Protein AF-A0A3C1UKD3-F1 (afdb_monomer)

pLDDT: mean 88.11, std 16.59, range [38.81, 98.75]

Mean predicted aligned error: 9.16 Å

Solvent-accessible surface area (backbone atoms only — not comparable to full-atom values): 10890 Å² total; per-residue (Å²): 135,83,90,86,88,81,89,78,87,77,81,86,77,84,77,79,76,76,77,75,74,74,70,77,75,76,70,79,57,63,58,40,77,51,78,55,92,50,35,40,34,37,24,44,66,90,45,74,37,34,26,36,33,48,43,66,46,75,46,65,90,96,53,66,72,66,50,38,43,25,52,30,33,55,53,34,39,47,85,88,64,48,70,79,49,63,61,51,43,93,93,45,55,61,43,53,41,52,65,86,63,59,64,84,38,75,58,96,94,40,77,32,27,29,52,52,28,92,72,44,22,16,34,48,34,42,76,47,80,76,50,71,52,76,51,98,60,40,31,36,39,32,31,36,32,32,42,30,32,33,38,83,91,51,75,41,81,42,82,74,43,44,32,39,41,36,41,36,42,29,73,55,88,88,42,74,46,74,50,81,45,78,43,81,108

Structure (mmCIF, N/CA/C/O backbone):
data_AF-A0A3C1UKD3-F1
#
_entry.id   AF-A0A3C1UKD3-F1
#
loop_
_atom_site.group_PDB
_atom_site.id
_atom_site.type_symbol
_atom_site.label_atom_id
_atom_site.label_alt_id
_atom_site.label_comp_id
_atom_site.label_asym_id
_atom_site.label_entity_id
_atom_site.label_seq_id
_atom_site.pdbx_PDB_ins_code
_atom_site.Cartn_x
_atom_site.Cartn_y
_atom_site.Cartn_z
_atom_site.occupancy
_atom_site.B_iso_or_equiv
_atom_site.auth_seq_id
_atom_site.auth_comp_id
_atom_site.auth_asym_id
_atom_site.auth_atom_id
_atom_site.pdbx_PDB_model_num
ATOM 1 N N . MET A 1 1 ? 16.188 -32.799 -90.676 1.00 38.81 1 MET A N 1
ATOM 2 C CA . MET A 1 1 ? 17.636 -32.866 -90.976 1.00 38.81 1 MET A CA 1
ATOM 3 C C . MET A 1 1 ? 18.390 -32.079 -89.912 1.00 38.81 1 MET A C 1
ATOM 5 O O . MET A 1 1 ? 18.078 -30.911 -89.767 1.00 38.81 1 MET A O 1
ATOM 9 N N . LYS A 1 2 ? 19.353 -32.735 -89.236 1.00 38.84 2 LYS A N 1
ATOM 10 C CA . LYS A 1 2 ? 20.478 -32.187 -88.435 1.00 38.84 2 LYS A CA 1
ATOM 11 C C . LYS A 1 2 ? 20.086 -31.374 -87.178 1.00 38.84 2 LYS A C 1
ATOM 13 O O . LYS A 1 2 ? 19.589 -30.269 -87.292 1.00 38.84 2 LYS A O 1
ATOM 18 N N . THR A 1 3 ? 20.088 -31.967 -85.979 1.00 47.34 3 THR A N 1
ATOM 19 C CA . THR A 1 3 ? 21.236 -32.159 -85.052 1.00 47.34 3 THR A CA 1
ATOM 20 C C . THR A 1 3 ? 21.838 -30.836 -84.567 1.00 47.34 3 THR A C 1
ATOM 22 O O . THR A 1 3 ? 22.430 -30.133 -85.372 1.00 47.34 3 THR A O 1
ATOM 25 N N . ILE A 1 4 ? 21.759 -30.555 -83.259 1.00 50.50 4 ILE A N 1
ATOM 26 C CA . ILE A 1 4 ? 22.918 -30.325 -82.371 1.00 50.50 4 ILE A CA 1
ATOM 27 C C . ILE A 1 4 ? 22.439 -30.293 -80.912 1.00 50.50 4 ILE A C 1
ATOM 29 O O . ILE A 1 4 ? 21.497 -29.602 -80.539 1.00 50.50 4 ILE A O 1
ATOM 33 N N . LEU A 1 5 ? 23.111 -31.132 -80.133 1.00 47.00 5 LEU A N 1
ATOM 34 C CA . LEU A 1 5 ? 23.005 -31.358 -78.704 1.00 47.00 5 LEU A CA 1
ATOM 35 C C . LEU A 1 5 ? 23.983 -30.388 -78.023 1.00 47.00 5 LEU A C 1
ATOM 37 O O . LEU A 1 5 ? 25.168 -30.425 -78.351 1.00 47.00 5 LEU A O 1
ATOM 41 N N . THR A 1 6 ? 23.535 -29.577 -77.065 1.00 52.81 6 THR A N 1
ATOM 42 C CA . THR A 1 6 ? 24.450 -28.825 -76.191 1.00 52.81 6 THR A CA 1
ATOM 43 C C . THR A 1 6 ? 24.108 -29.133 -74.743 1.00 52.81 6 THR A C 1
ATOM 45 O O . THR A 1 6 ? 23.099 -28.688 -74.206 1.00 52.81 6 THR A O 1
ATOM 48 N N . VAL A 1 7 ? 24.966 -29.943 -74.129 1.00 53.25 7 VAL A N 1
ATOM 49 C CA . VAL A 1 7 ? 24.959 -30.268 -72.704 1.00 53.25 7 VAL A CA 1
ATOM 50 C C . VAL A 1 7 ? 25.692 -29.145 -71.975 1.00 53.25 7 VAL A C 1
ATOM 52 O O . VAL A 1 7 ? 26.901 -29.004 -72.138 1.00 53.25 7 VAL A O 1
ATOM 55 N N . PHE A 1 8 ? 24.989 -28.362 -71.157 1.00 46.94 8 PHE A N 1
ATOM 56 C CA . PHE A 1 8 ? 25.625 -27.494 -70.164 1.00 46.94 8 PHE A CA 1
ATOM 57 C C . PHE A 1 8 ? 25.522 -28.149 -68.786 1.00 46.94 8 PHE A C 1
ATOM 59 O O . PHE A 1 8 ? 24.438 -28.313 -68.229 1.00 46.94 8 PHE A O 1
ATOM 66 N N . ARG A 1 9 ? 26.680 -28.540 -68.245 1.00 56.59 9 ARG A N 1
ATOM 67 C CA . ARG A 1 9 ? 26.859 -28.877 -66.831 1.00 56.59 9 ARG A CA 1
ATOM 68 C C . ARG A 1 9 ? 26.675 -27.598 -66.012 1.00 56.59 9 ARG A C 1
ATOM 70 O O . ARG A 1 9 ? 27.511 -26.706 -66.102 1.00 56.59 9 ARG A O 1
ATOM 77 N N . LEU A 1 10 ? 25.628 -27.523 -65.197 1.00 51.19 10 LEU A N 1
ATOM 78 C CA . LEU A 1 10 ? 25.544 -26.543 -64.116 1.00 51.19 10 LEU A CA 1
ATOM 79 C C . LEU A 1 10 ? 26.081 -27.196 -62.841 1.00 51.19 10 LEU A C 1
ATOM 81 O O . LEU A 1 10 ? 25.481 -28.119 -62.293 1.00 51.19 10 LEU A O 1
ATOM 85 N N . LEU A 1 11 ? 27.269 -26.743 -62.433 1.00 53.69 11 LEU A N 1
ATOM 86 C CA . LEU A 1 11 ? 27.847 -27.015 -61.123 1.00 53.69 11 LEU A CA 1
ATOM 87 C C . LEU A 1 11 ? 26.887 -26.510 -60.042 1.00 53.69 11 LEU A C 1
ATOM 89 O O . LEU A 1 11 ? 26.420 -25.374 -60.093 1.00 53.69 11 LEU A O 1
ATOM 93 N N . GLY A 1 12 ? 26.627 -27.366 -59.058 1.00 53.78 12 GLY A N 1
ATOM 94 C CA . GLY A 1 12 ? 25.883 -27.009 -57.864 1.00 53.78 12 GLY A CA 1
ATOM 95 C C . GLY A 1 12 ? 26.600 -25.933 -57.055 1.00 53.78 12 GLY A C 1
ATOM 96 O O . GLY A 1 12 ? 27.803 -26.008 -56.817 1.00 53.78 12 GLY A O 1
ATOM 97 N N . CYS A 1 13 ? 25.822 -24.966 -56.587 1.00 50.69 13 CYS A N 1
ATOM 98 C CA . CYS A 1 13 ? 26.176 -24.113 -55.467 1.00 50.69 13 CYS A CA 1
ATOM 99 C C . CYS A 1 13 ? 24.921 -24.019 -54.596 1.00 50.69 13 CYS A C 1
ATOM 101 O O . CYS A 1 13 ? 24.041 -23.193 -54.828 1.00 50.69 13 CYS A O 1
ATOM 103 N N . TRP A 1 14 ? 24.781 -24.953 -53.655 1.00 50.38 14 TRP A N 1
ATOM 104 C CA . TRP A 1 14 ? 23.772 -24.848 -52.610 1.00 50.38 14 TRP A CA 1
ATOM 105 C C . TRP A 1 14 ? 24.283 -23.805 -51.616 1.00 50.38 14 TRP A C 1
ATOM 107 O O . TRP A 1 14 ? 25.074 -24.123 -50.730 1.00 50.38 14 TRP A O 1
ATOM 117 N N . LEU A 1 15 ? 23.879 -22.545 -51.793 1.00 49.25 15 LEU A N 1
ATOM 118 C CA . LEU A 1 15 ? 23.999 -21.553 -50.731 1.00 49.25 15 LEU A CA 1
ATOM 119 C C . LEU A 1 15 ? 23.058 -21.988 -49.603 1.00 49.25 15 LEU A C 1
ATOM 121 O O . LEU A 1 15 ? 21.843 -21.813 -49.687 1.00 49.25 15 LEU A O 1
ATOM 125 N N . LEU A 1 16 ? 23.622 -22.563 -48.543 1.00 54.78 16 LEU A N 1
ATOM 126 C CA . LEU A 1 16 ? 22.965 -22.615 -47.245 1.00 54.78 16 LEU A CA 1
ATOM 127 C C . LEU A 1 16 ? 22.846 -21.171 -46.752 1.00 54.78 16 LEU A C 1
ATOM 129 O O . LEU A 1 16 ? 23.778 -20.619 -46.170 1.00 54.78 16 LEU A O 1
ATOM 133 N N . ILE A 1 17 ? 21.704 -20.541 -47.026 1.00 57.97 17 ILE A N 1
ATOM 134 C CA . ILE A 1 17 ? 21.311 -19.311 -46.345 1.00 57.97 17 ILE A CA 1
ATOM 135 C C . ILE A 1 17 ? 21.020 -19.726 -44.906 1.00 57.97 17 ILE A C 1
ATOM 137 O O . ILE A 1 17 ? 19.937 -20.210 -44.582 1.00 57.97 17 ILE A O 1
ATOM 141 N N . ALA A 1 18 ? 22.022 -19.586 -44.043 1.00 56.88 18 ALA A N 1
ATOM 142 C CA . ALA A 1 18 ? 21.796 -19.560 -42.614 1.00 56.88 18 ALA A CA 1
ATOM 143 C C . ALA A 1 18 ? 20.955 -18.310 -42.328 1.00 56.88 18 ALA A C 1
ATOM 145 O O . ALA A 1 18 ? 21.481 -17.205 -42.203 1.00 56.88 18 ALA A O 1
ATOM 146 N N . CYS A 1 19 ? 19.632 -18.476 -42.264 1.00 50.34 19 CYS A N 1
ATOM 147 C CA . CYS A 1 19 ? 18.772 -17.537 -41.561 1.00 50.34 19 CYS A CA 1
ATOM 148 C C . CYS A 1 19 ? 19.200 -17.583 -40.095 1.00 50.34 19 CYS A C 1
ATOM 150 O O . CYS A 1 19 ? 18.680 -18.368 -39.306 1.00 50.34 19 CYS A O 1
ATOM 152 N N . ALA A 1 20 ? 20.186 -16.762 -39.740 1.00 55.56 20 ALA A N 1
ATOM 153 C CA . ALA A 1 20 ? 20.378 -16.342 -38.371 1.00 55.56 20 ALA A CA 1
ATOM 154 C C . ALA A 1 20 ? 19.109 -15.575 -37.996 1.00 55.56 20 ALA A C 1
ATOM 156 O O . ALA A 1 20 ? 18.980 -14.380 -38.255 1.00 55.56 20 ALA A O 1
ATOM 157 N N . SER A 1 21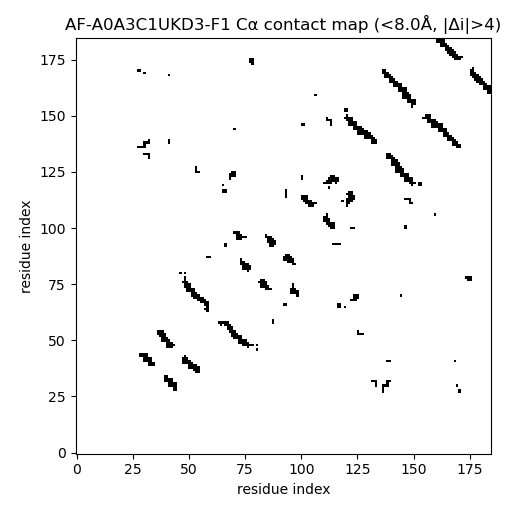 ? 18.121 -16.291 -37.464 1.00 53.19 21 SER A N 1
ATOM 158 C CA . SER A 1 21 ? 17.056 -15.686 -36.686 1.00 53.19 21 SER A CA 1
ATOM 159 C C . SER A 1 21 ? 17.754 -14.984 -35.533 1.00 53.19 21 SER A C 1
ATOM 161 O O . SER A 1 21 ? 18.170 -15.634 -34.573 1.00 53.19 21 SER A O 1
ATOM 163 N N . ALA A 1 22 ? 17.968 -13.677 -35.682 1.00 51.44 22 ALA A N 1
ATOM 164 C CA . ALA A 1 22 ? 18.333 -12.821 -34.576 1.00 51.44 22 ALA A CA 1
ATOM 165 C C . ALA A 1 22 ? 17.250 -13.049 -33.526 1.00 51.44 22 ALA A C 1
ATOM 167 O O . ALA A 1 22 ? 16.095 -12.666 -33.720 1.00 51.44 22 ALA A O 1
ATOM 168 N N . MET A 1 23 ? 17.598 -13.771 -32.461 1.00 52.28 23 MET A N 1
ATOM 169 C CA . MET A 1 23 ? 16.762 -13.751 -31.278 1.00 52.28 23 MET A CA 1
ATOM 170 C C . MET A 1 23 ? 16.657 -12.280 -30.895 1.00 52.28 23 MET A C 1
ATOM 172 O O . MET A 1 23 ? 17.700 -11.614 -30.877 1.00 52.28 23 MET A O 1
ATOM 176 N N . PRO A 1 24 ? 15.447 -11.739 -30.680 1.00 49.84 24 PRO A N 1
ATOM 177 C CA . PRO A 1 24 ? 15.347 -10.393 -30.164 1.00 49.84 24 PRO A CA 1
ATOM 178 C C . PRO A 1 24 ? 16.180 -10.388 -28.887 1.00 49.84 24 PRO A C 1
ATOM 180 O O . PRO A 1 24 ? 15.928 -11.167 -27.967 1.00 49.84 24 PRO A O 1
ATOM 183 N N . VAL A 1 25 ? 17.235 -9.575 -28.877 1.00 47.62 25 VAL A N 1
ATOM 184 C CA . VAL A 1 25 ? 17.835 -9.156 -27.621 1.00 47.62 25 VAL A CA 1
ATOM 185 C C . VAL A 1 25 ? 16.666 -8.502 -26.906 1.00 47.62 25 VAL A C 1
ATOM 187 O O . VAL A 1 25 ? 16.158 -7.490 -27.385 1.00 47.62 25 VAL A O 1
ATOM 190 N N . LEU A 1 26 ? 16.143 -9.168 -25.873 1.00 45.75 26 LEU A N 1
ATOM 191 C CA . LEU A 1 26 ? 15.216 -8.543 -24.946 1.00 45.75 26 LEU A CA 1
ATOM 192 C C . LEU A 1 26 ? 15.952 -7.300 -24.473 1.00 45.75 26 LEU A C 1
ATOM 194 O O . LEU A 1 26 ? 16.974 -7.414 -23.793 1.00 45.75 26 LEU A O 1
ATOM 198 N N . ASP A 1 27 ? 15.505 -6.145 -24.959 1.00 46.03 27 ASP A N 1
ATOM 199 C CA . ASP A 1 27 ? 15.985 -4.866 -24.478 1.00 46.03 27 ASP A CA 1
ATOM 200 C C . ASP A 1 27 ? 15.875 -4.935 -22.957 1.00 46.03 27 ASP A C 1
ATOM 202 O O . ASP A 1 27 ? 14.841 -5.361 -22.431 1.00 46.03 27 ASP A O 1
ATOM 206 N N . ALA A 1 28 ? 16.979 -4.671 -22.259 1.00 53.38 28 ALA A N 1
ATOM 207 C CA . ALA A 1 28 ? 16.936 -4.613 -20.810 1.00 53.38 28 ALA A CA 1
ATOM 208 C C . ALA A 1 28 ? 15.931 -3.511 -20.490 1.00 53.38 28 ALA A C 1
ATOM 210 O O . ALA A 1 28 ? 16.149 -2.349 -20.836 1.00 53.38 28 ALA A O 1
ATOM 211 N N . GLY A 1 29 ? 14.792 -3.914 -19.941 1.00 58.69 29 GLY A N 1
ATOM 212 C CA . GLY A 1 29 ? 13.636 -3.072 -19.768 1.00 58.69 29 GLY A CA 1
ATOM 213 C C . GLY A 1 29 ? 14.036 -1.766 -19.112 1.00 58.69 29 GLY A C 1
ATOM 214 O O . GLY A 1 29 ? 14.681 -1.769 -18.059 1.00 58.69 29 GLY A O 1
ATOM 215 N N . THR A 1 30 ? 13.693 -0.635 -19.731 1.00 82.75 30 THR A N 1
ATOM 216 C CA . THR A 1 30 ? 13.896 0.671 -19.097 1.00 82.75 30 THR A CA 1
ATOM 217 C C . THR A 1 30 ? 12.846 0.797 -18.002 1.00 82.75 30 THR A C 1
ATOM 219 O O . THR A 1 30 ? 11.770 1.365 -18.206 1.00 82.75 30 THR A O 1
ATOM 222 N N . LEU A 1 31 ? 13.127 0.176 -16.853 1.00 92.06 31 LEU A N 1
ATOM 223 C CA . LEU A 1 31 ? 12.264 0.260 -15.690 1.00 92.06 31 LEU A CA 1
ATOM 224 C C . LEU A 1 31 ? 12.057 1.734 -15.349 1.00 92.06 31 LEU A C 1
ATOM 226 O O . LEU A 1 31 ? 13.006 2.517 -15.298 1.00 92.06 31 LEU A O 1
ATOM 230 N N . SER A 1 32 ? 10.808 2.109 -15.112 1.00 93.50 32 SER A N 1
ATOM 231 C CA . SER A 1 32 ? 10.430 3.475 -14.762 1.00 93.50 32 SER A CA 1
ATOM 232 C C . SER A 1 32 ? 9.354 3.489 -13.686 1.00 93.50 32 SER A C 1
ATOM 234 O O . SER A 1 32 ? 8.655 2.496 -13.465 1.00 93.50 32 SER A O 1
ATOM 236 N N . LEU A 1 33 ? 9.236 4.626 -13.000 1.00 96.56 33 LEU A N 1
ATOM 237 C CA . LEU A 1 33 ? 8.217 4.878 -11.990 1.00 96.56 33 LEU A CA 1
ATOM 238 C C . LEU A 1 33 ? 7.354 6.059 -12.411 1.00 96.56 33 LEU A C 1
ATOM 240 O O . LEU A 1 33 ? 7.871 7.120 -12.762 1.00 96.56 33 LEU A O 1
ATOM 244 N N . LEU A 1 34 ? 6.040 5.884 -12.319 1.00 97.00 34 LEU A N 1
ATOM 245 C CA . LEU A 1 34 ? 5.065 6.949 -12.498 1.00 97.00 34 LEU A CA 1
ATOM 246 C C . LEU A 1 34 ? 4.217 7.072 -11.235 1.00 97.00 34 LEU A C 1
ATOM 248 O O . LEU A 1 34 ? 3.482 6.156 -10.876 1.00 97.00 34 LEU A O 1
ATOM 252 N N . GLU A 1 35 ? 4.291 8.220 -10.572 1.00 98.25 35 GLU A N 1
ATOM 253 C CA . GLU A 1 35 ? 3.442 8.527 -9.427 1.00 98.25 35 GLU A CA 1
ATOM 254 C C . GLU A 1 35 ? 2.316 9.489 -9.822 1.00 98.25 35 GLU A C 1
ATOM 256 O O . GLU A 1 35 ? 2.534 10.532 -10.437 1.00 98.25 35 GLU A O 1
ATOM 261 N N . SER A 1 36 ? 1.097 9.148 -9.412 1.00 98.31 36 SER A N 1
ATOM 262 C CA . SER A 1 36 ? -0.087 9.998 -9.491 1.00 98.31 36 SER A CA 1
ATOM 263 C C . SER A 1 36 ? -0.64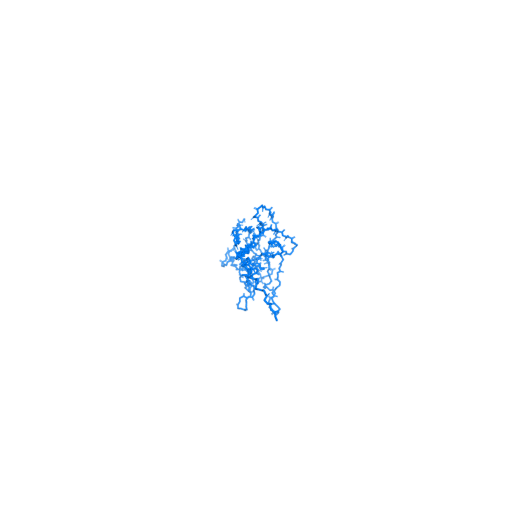7 10.259 -8.084 1.00 98.31 36 SER A C 1
ATOM 265 O O . SER A 1 36 ? -0.209 9.649 -7.101 1.00 98.31 36 SER A O 1
ATOM 267 N N . PRO A 1 37 ? -1.667 11.121 -7.924 1.00 98.38 37 PRO A N 1
ATOM 268 C CA . PRO A 1 37 ? -2.372 11.239 -6.648 1.00 98.38 37 PRO A CA 1
ATOM 269 C C . PRO A 1 37 ? -2.991 9.916 -6.161 1.00 98.38 37 PRO A C 1
ATOM 271 O O . PRO A 1 37 ? -3.116 9.717 -4.954 1.00 98.38 37 PRO A O 1
ATOM 274 N N . LYS A 1 38 ? -3.358 9.006 -7.076 1.00 98.50 38 LYS A N 1
ATOM 275 C CA . LYS A 1 38 ? -4.069 7.756 -6.760 1.00 98.50 38 LYS A CA 1
ATOM 276 C C . LYS A 1 38 ? -3.165 6.532 -6.659 1.00 98.50 38 LYS A C 1
ATOM 278 O O . LYS A 1 38 ? -3.488 5.612 -5.912 1.00 98.50 38 LYS A O 1
ATOM 283 N N . THR A 1 39 ? -2.062 6.504 -7.398 1.00 98.75 39 THR A N 1
ATOM 284 C CA . THR A 1 39 ? -1.249 5.297 -7.590 1.00 98.75 39 THR A CA 1
ATOM 285 C C . THR A 1 39 ? 0.240 5.603 -7.686 1.00 98.75 39 THR A C 1
ATOM 287 O O . THR A 1 39 ? 0.630 6.719 -8.027 1.00 98.75 39 THR A O 1
ATOM 290 N N . ILE A 1 40 ? 1.062 4.591 -7.414 1.00 98.75 40 ILE A N 1
ATOM 291 C CA . ILE A 1 40 ? 2.458 4.518 -7.858 1.00 98.75 40 ILE A CA 1
ATOM 292 C C . ILE A 1 40 ? 2.563 3.306 -8.780 1.00 98.75 40 ILE A C 1
ATOM 294 O O . ILE A 1 40 ? 2.215 2.196 -8.380 1.00 98.75 40 ILE A O 1
ATOM 298 N N . GLU A 1 41 ? 3.006 3.516 -10.012 1.00 98.44 41 GLU A N 1
ATOM 299 C CA . GLU A 1 41 ? 3.188 2.469 -11.013 1.00 98.44 41 GLU A CA 1
ATOM 300 C C . GLU A 1 41 ? 4.676 2.247 -11.263 1.00 98.44 41 GLU A C 1
ATOM 302 O O . GLU A 1 41 ? 5.406 3.206 -11.504 1.00 98.44 41 GLU A O 1
ATOM 307 N N . ILE A 1 42 ? 5.110 0.988 -11.261 1.00 97.62 42 ILE A N 1
ATOM 308 C CA . ILE A 1 42 ? 6.403 0.590 -11.825 1.00 97.62 42 ILE A CA 1
ATOM 309 C C . ILE A 1 42 ? 6.132 -0.062 -13.178 1.00 97.62 42 ILE A C 1
ATOM 311 O O . ILE A 1 42 ? 5.259 -0.930 -13.295 1.00 97.62 42 ILE A O 1
ATOM 315 N N . ARG A 1 43 ? 6.858 0.379 -14.204 1.00 95.06 43 ARG A N 1
ATOM 316 C CA . ARG A 1 43 ? 6.650 -0.010 -15.602 1.00 95.06 43 ARG A CA 1
ATOM 317 C C . ARG A 1 43 ? 7.939 -0.522 -16.219 1.00 95.06 43 ARG A C 1
ATOM 319 O O . ARG A 1 43 ? 9.011 -0.040 -15.872 1.00 95.06 43 ARG A O 1
ATOM 326 N N . ASP A 1 44 ? 7.801 -1.447 -17.156 1.00 92.25 44 ASP A N 1
ATOM 327 C CA . ASP A 1 44 ? 8.847 -1.863 -18.084 1.00 92.25 44 ASP A CA 1
ATOM 328 C C . ASP A 1 44 ? 8.414 -1.462 -19.502 1.00 92.25 44 ASP A C 1
ATOM 330 O O . ASP A 1 44 ? 7.477 -2.040 -20.063 1.00 92.25 44 ASP A O 1
ATOM 334 N N . GLY A 1 45 ? 9.007 -0.383 -20.024 1.00 90.62 45 GLY A N 1
ATOM 335 C CA . GLY A 1 45 ? 8.495 0.296 -21.214 1.00 90.62 45 GLY A CA 1
ATOM 336 C C . GLY A 1 45 ? 7.016 0.665 -21.043 1.00 90.62 45 GLY A C 1
ATOM 337 O O . GLY A 1 45 ? 6.619 1.321 -20.074 1.00 90.62 45 GLY A O 1
ATOM 338 N N . ASP A 1 46 ? 6.172 0.197 -21.960 1.00 91.19 46 ASP A N 1
ATOM 339 C CA . ASP A 1 46 ? 4.728 0.437 -21.900 1.00 91.19 46 ASP A CA 1
ATOM 340 C C . ASP A 1 46 ? 3.990 -0.487 -20.917 1.00 91.19 46 ASP A C 1
ATOM 342 O O . ASP A 1 46 ? 2.862 -0.177 -20.509 1.00 91.19 46 ASP A O 1
ATOM 346 N N . GLN A 1 47 ? 4.608 -1.593 -20.492 1.00 92.38 47 GLN A N 1
ATOM 347 C CA . GLN A 1 47 ? 3.980 -2.578 -19.618 1.00 92.38 47 GLN A CA 1
ATOM 348 C C . GLN A 1 47 ? 3.979 -2.108 -18.161 1.00 92.38 47 GLN A C 1
ATOM 350 O O . GLN A 1 47 ? 5.013 -2.024 -17.506 1.00 92.38 47 GLN A O 1
ATOM 355 N N . VAL A 1 48 ? 2.788 -1.874 -17.605 1.00 96.12 48 VAL A N 1
ATOM 356 C CA . VAL A 1 48 ? 2.619 -1.674 -16.157 1.00 96.12 48 VAL A CA 1
ATOM 357 C C . VAL A 1 48 ? 2.847 -3.000 -15.438 1.00 96.12 48 VAL A C 1
ATOM 359 O O . VAL A 1 48 ? 2.024 -3.911 -15.567 1.00 96.12 48 VAL A O 1
ATOM 362 N N . MET A 1 49 ? 3.943 -3.086 -14.685 1.00 95.88 49 MET A N 1
ATOM 363 C CA . MET A 1 49 ? 4.379 -4.281 -13.964 1.00 95.88 49 MET A CA 1
ATOM 364 C C . MET A 1 49 ? 3.719 -4.413 -12.597 1.00 95.88 49 MET A C 1
ATOM 366 O O . MET A 1 49 ? 3.306 -5.503 -12.202 1.00 95.88 49 MET A O 1
ATOM 370 N N . LEU A 1 50 ? 3.626 -3.302 -11.872 1.00 97.75 50 LEU A N 1
ATOM 371 C CA . LEU A 1 50 ? 3.137 -3.255 -10.501 1.00 97.75 50 LEU A CA 1
ATOM 372 C C . LEU A 1 50 ? 2.416 -1.930 -10.270 1.00 97.75 50 LEU A C 1
ATOM 374 O O . LEU A 1 50 ? 2.935 -0.881 -10.648 1.00 97.75 50 LEU A O 1
ATOM 378 N N . VAL A 1 51 ? 1.256 -1.975 -9.610 1.00 98.69 51 VAL A N 1
ATOM 379 C CA . VAL A 1 51 ? 0.525 -0.777 -9.167 1.00 98.69 51 VAL A CA 1
ATOM 380 C C . VAL A 1 51 ? 0.309 -0.815 -7.660 1.00 98.69 51 VAL A C 1
ATOM 382 O O . VAL A 1 51 ? -0.326 -1.736 -7.153 1.00 98.69 51 VAL A O 1
ATOM 385 N N . TYR A 1 52 ? 0.802 0.199 -6.954 1.00 98.75 52 TYR A N 1
ATOM 386 C CA . TYR A 1 52 ? 0.485 0.463 -5.553 1.00 98.75 52 TYR A CA 1
ATOM 387 C C . TYR A 1 52 ? -0.645 1.492 -5.454 1.00 98.75 52 TYR A C 1
ATOM 389 O O . TYR A 1 52 ? -0.552 2.578 -6.032 1.00 98.75 52 TYR A O 1
ATOM 397 N N . HIS A 1 53 ? -1.707 1.177 -4.711 1.00 98.75 53 HIS A N 1
ATOM 398 C CA . HIS A 1 53 ? -2.882 2.044 -4.551 1.00 98.75 53 HIS A CA 1
ATOM 399 C C . HIS A 1 53 ? -2.756 2.952 -3.328 1.00 98.75 53 HIS A C 1
ATOM 401 O O . HIS A 1 53 ? -2.751 2.488 -2.186 1.00 98.75 53 HIS A O 1
ATOM 407 N N . LYS A 1 54 ? -2.711 4.266 -3.562 1.00 98.69 54 LYS A N 1
ATOM 408 C CA . LYS A 1 54 ? -2.614 5.309 -2.526 1.00 98.69 54 LYS A CA 1
ATOM 409 C C . LYS A 1 54 ? -3.984 5.696 -1.972 1.00 98.69 54 LYS A C 1
ATOM 411 O O . LYS A 1 54 ? -4.129 5.972 -0.785 1.00 98.69 54 LYS A O 1
ATOM 416 N N . THR A 1 55 ? -5.007 5.705 -2.821 1.00 98.00 55 THR A N 1
ATOM 417 C CA . THR A 1 55 ? -6.386 6.031 -2.429 1.00 98.00 55 THR A CA 1
ATOM 418 C C . THR A 1 55 ? -7.224 4.774 -2.229 1.00 98.00 55 THR A C 1
ATOM 420 O O . THR A 1 55 ? -6.916 3.760 -2.856 1.00 98.00 55 THR A O 1
ATOM 423 N N . PRO A 1 56 ? -8.288 4.817 -1.403 1.00 96.81 56 PRO A N 1
ATOM 424 C CA . PRO A 1 56 ? -9.176 3.676 -1.252 1.00 96.81 56 PRO A CA 1
ATOM 425 C C . PRO A 1 56 ? -9.760 3.224 -2.593 1.00 96.81 56 PRO A C 1
ATOM 427 O O . PRO A 1 56 ? -10.366 4.023 -3.309 1.00 96.81 56 PRO A O 1
ATOM 430 N N . VAL A 1 57 ? -9.577 1.948 -2.920 1.00 96.81 57 VAL A N 1
ATOM 431 C CA . VAL A 1 57 ? -10.316 1.273 -3.989 1.00 96.81 57 VAL A CA 1
ATOM 432 C C . VAL A 1 57 ? -11.639 0.799 -3.388 1.00 96.81 57 VAL A C 1
ATOM 434 O O . VAL A 1 57 ? -11.609 0.190 -2.314 1.00 96.81 57 VAL A O 1
ATOM 437 N N . PRO A 1 58 ? -12.791 1.122 -4.006 1.00 95.75 58 PRO A N 1
ATOM 438 C CA . PRO A 1 58 ? -14.086 0.698 -3.497 1.00 95.75 58 PRO A CA 1
ATOM 439 C C . PRO A 1 58 ? -14.245 -0.817 -3.617 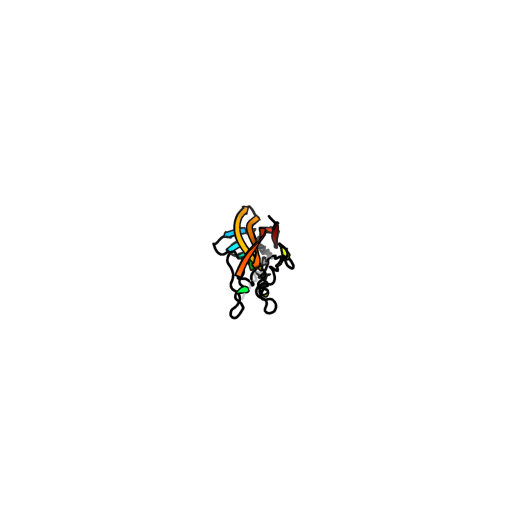1.00 95.75 58 PRO A C 1
ATOM 441 O O . PRO A 1 58 ? -13.692 -1.449 -4.515 1.00 95.75 58 PRO A O 1
ATOM 444 N N . GLN A 1 59 ? -15.048 -1.379 -2.725 1.00 94.75 59 GLN A N 1
ATOM 445 C CA . GLN A 1 59 ? -15.495 -2.760 -2.803 1.00 94.75 59 GLN A CA 1
ATOM 446 C C . GLN A 1 59 ? -16.373 -3.009 -4.049 1.00 94.75 59 GLN A C 1
ATOM 448 O O . GLN A 1 59 ? -16.948 -2.059 -4.592 1.00 94.75 59 GLN A O 1
ATOM 453 N N . PRO A 1 60 ? -16.539 -4.275 -4.477 1.00 94.75 60 PRO A N 1
ATOM 454 C CA . PRO A 1 60 ? -17.490 -4.645 -5.521 1.00 94.75 60 PRO A CA 1
ATOM 455 C C . PRO A 1 60 ? -18.924 -4.185 -5.221 1.00 94.75 60 PRO A C 1
ATOM 457 O O . PRO A 1 60 ? -19.328 -4.049 -4.065 1.00 94.75 60 PRO A O 1
ATOM 460 N N . GLU A 1 61 ? -19.716 -3.973 -6.270 1.00 94.94 61 GLU A N 1
ATOM 461 C CA . GLU A 1 61 ? -21.112 -3.553 -6.138 1.00 94.94 61 GLU A CA 1
ATOM 462 C C . GLU A 1 61 ? -21.922 -4.516 -5.251 1.00 94.94 61 GLU A C 1
ATOM 464 O O . GLU A 1 61 ? -21.756 -5.733 -5.305 1.00 94.94 61 GLU A O 1
ATOM 469 N N . GLY A 1 62 ? -22.790 -3.959 -4.403 1.00 94.94 62 GLY A N 1
ATOM 470 C CA . GLY A 1 62 ? -23.627 -4.727 -3.476 1.00 94.94 62 GLY A CA 1
ATOM 471 C C . GLY A 1 62 ? -22.933 -5.173 -2.185 1.00 94.94 62 GLY A C 1
ATOM 472 O O . GLY A 1 62 ? -23.606 -5.696 -1.300 1.00 94.94 62 GLY A O 1
ATOM 473 N N . GLN A 1 63 ? -21.626 -4.936 -2.042 1.00 95.31 63 GLN A N 1
ATOM 474 C CA . GLN A 1 63 ? -20.861 -5.331 -0.858 1.00 95.31 63 GLN A CA 1
ATOM 475 C C . GLN A 1 63 ? -20.720 -4.189 0.162 1.00 95.31 63 GLN A C 1
ATOM 477 O O . GLN A 1 63 ? -20.812 -3.009 -0.191 1.00 95.31 63 GLN A O 1
ATOM 482 N N . ASP A 1 64 ? -20.489 -4.538 1.437 1.00 94.31 64 ASP A N 1
ATOM 483 C CA . ASP A 1 64 ? -20.362 -3.562 2.536 1.00 94.31 64 ASP A CA 1
ATOM 484 C C . ASP A 1 64 ? -19.204 -2.569 2.253 1.00 94.31 64 ASP A C 1
ATOM 486 O O . ASP A 1 64 ? -18.065 -3.006 2.052 1.00 94.31 64 ASP A O 1
ATOM 490 N N . PRO A 1 65 ? -19.453 -1.241 2.273 1.00 94.69 65 PRO A N 1
ATOM 491 C CA . PRO A 1 65 ? -18.436 -0.197 2.109 1.00 94.69 65 PRO A CA 1
ATOM 492 C C . PRO A 1 65 ? -17.202 -0.304 3.002 1.00 94.69 65 PRO A C 1
ATOM 494 O O . PRO A 1 65 ? -16.157 0.262 2.678 1.00 94.69 65 PRO A O 1
ATOM 497 N N . VAL A 1 66 ? -17.291 -1.045 4.109 1.00 93.38 66 VAL A N 1
ATOM 498 C CA . VAL A 1 66 ? -16.149 -1.333 4.983 1.00 93.38 66 VAL A CA 1
ATOM 499 C C . VAL A 1 66 ? -14.975 -1.990 4.248 1.00 93.38 66 VAL A C 1
ATOM 501 O O . VAL A 1 66 ? -13.835 -1.853 4.686 1.00 93.38 66 VAL A O 1
ATOM 504 N N . TYR A 1 67 ? -15.230 -2.685 3.134 1.00 95.69 67 TYR A N 1
ATOM 505 C CA . TYR A 1 67 ? -14.198 -3.385 2.366 1.00 95.69 67 TYR A CA 1
ATOM 506 C C . TYR A 1 67 ? -13.372 -2.477 1.442 1.00 95.69 67 TYR A C 1
ATOM 508 O O . TYR A 1 67 ? -12.417 -2.953 0.827 1.00 95.69 67 TYR A O 1
ATOM 516 N N . ALA A 1 68 ? -13.680 -1.178 1.366 1.00 95.12 68 ALA A N 1
ATOM 517 C CA . ALA A 1 68 ? -12.830 -0.224 0.666 1.00 95.12 68 ALA A CA 1
ATOM 518 C C . ALA A 1 68 ? -11.491 -0.024 1.401 1.00 95.12 68 ALA A C 1
ATOM 520 O O . ALA A 1 68 ? -11.450 0.192 2.616 1.00 95.12 68 ALA A O 1
ATOM 521 N N . ARG A 1 69 ? -10.372 -0.060 0.669 1.00 94.50 69 ARG A N 1
ATOM 522 C CA . ARG A 1 69 ? -9.024 -0.005 1.268 1.00 94.50 69 ARG A CA 1
ATOM 523 C C . ARG A 1 69 ? -7.995 0.624 0.334 1.00 94.50 69 ARG A C 1
ATOM 525 O O . ARG A 1 69 ? -8.151 0.564 -0.878 1.00 94.50 69 ARG A O 1
ATOM 532 N N . SER A 1 70 ? -6.944 1.221 0.900 1.00 97.62 70 SER A N 1
ATOM 533 C CA . SER A 1 70 ? -5.710 1.625 0.208 1.00 97.62 70 SER A CA 1
ATOM 534 C C . SER A 1 70 ? -4.496 0.893 0.790 1.00 97.62 70 SER A C 1
ATOM 536 O O . SER A 1 70 ? -4.628 0.121 1.737 1.00 97.62 70 SER A O 1
ATOM 538 N N . GLY A 1 71 ? -3.304 1.135 0.249 1.00 97.69 71 GLY A N 1
ATOM 539 C CA . GLY A 1 71 ? -2.069 0.606 0.822 1.00 97.69 71 GLY A CA 1
ATOM 540 C C . GLY A 1 71 ? -1.771 -0.842 0.443 1.00 97.69 71 GLY A C 1
ATOM 541 O O . GLY A 1 71 ? -1.287 -1.618 1.264 1.00 97.69 71 GLY A O 1
ATOM 542 N N . PHE A 1 72 ? -2.089 -1.213 -0.793 1.00 98.31 72 PHE A N 1
ATOM 543 C CA . PHE A 1 72 ? -1.871 -2.552 -1.331 1.00 98.31 72 PHE A CA 1
ATOM 544 C C . PHE A 1 72 ? -1.383 -2.483 -2.778 1.00 98.31 72 PHE A C 1
ATOM 546 O O . PHE A 1 72 ? -1.526 -1.461 -3.456 1.00 98.31 72 PHE A O 1
ATOM 553 N N . ILE A 1 73 ? -0.823 -3.594 -3.247 1.00 98.75 73 ILE A N 1
ATOM 554 C CA . ILE A 1 73 ? -0.313 -3.761 -4.602 1.00 98.75 73 ILE A CA 1
ATOM 555 C C . ILE A 1 73 ? -1.256 -4.658 -5.405 1.00 98.75 73 ILE A C 1
ATOM 557 O O . ILE A 1 73 ? -1.435 -5.833 -5.078 1.00 98.75 73 ILE A O 1
ATOM 561 N N . HIS A 1 74 ? -1.821 -4.121 -6.485 1.00 98.50 74 HIS A N 1
ATOM 562 C CA . HIS A 1 74 ? -2.553 -4.876 -7.502 1.00 98.50 74 HIS A CA 1
ATOM 563 C C . HIS A 1 74 ? -2.819 -4.002 -8.747 1.00 98.50 74 HIS A C 1
ATOM 565 O O . HIS A 1 74 ? -3.290 -2.879 -8.593 1.00 98.50 74 HIS A O 1
ATOM 571 N N . PRO A 1 75 ? -2.625 -4.498 -9.981 1.00 98.19 75 PRO A N 1
ATOM 572 C CA . PRO A 1 75 ? -2.038 -5.790 -10.314 1.00 98.19 75 PRO A CA 1
ATOM 573 C C . PRO A 1 75 ? -0.533 -5.831 -10.024 1.00 98.19 75 PRO A C 1
ATOM 575 O O . PRO A 1 75 ? 0.150 -4.809 -10.050 1.00 98.19 75 PRO A O 1
ATOM 578 N N . LEU A 1 76 ? -0.032 -7.040 -9.781 1.00 98.12 76 LEU A N 1
ATOM 579 C CA . LEU A 1 76 ? 1.367 -7.414 -9.985 1.00 98.12 76 LEU A CA 1
ATOM 580 C C . LEU A 1 76 ? 1.396 -8.347 -11.195 1.00 98.12 76 LEU A C 1
ATOM 582 O O . LEU A 1 76 ? 0.550 -9.242 -11.272 1.00 98.12 76 LEU A O 1
ATOM 586 N N . LYS A 1 77 ? 2.310 -8.137 -12.141 1.00 96.88 77 LYS A N 1
ATOM 587 C CA . LYS A 1 77 ? 2.378 -8.914 -13.385 1.00 96.88 77 LYS A CA 1
ATOM 588 C C . LYS A 1 77 ? 3.669 -9.716 -13.515 1.00 96.88 77 LYS A C 1
ATOM 590 O O . LYS A 1 77 ? 4.702 -9.342 -12.968 1.00 96.88 77 LYS A O 1
ATOM 595 N N . SER A 1 78 ? 3.601 -10.815 -14.260 1.00 94.12 78 SER A N 1
ATOM 596 C CA . SER A 1 78 ? 4.760 -11.548 -14.767 1.00 94.12 78 SER A CA 1
ATOM 597 C C . SER A 1 78 ? 5.437 -10.779 -15.917 1.00 94.12 78 SER A C 1
ATOM 599 O O . SER A 1 78 ? 4.812 -9.896 -16.509 1.00 94.12 78 SER A O 1
ATOM 601 N N . PRO A 1 79 ? 6.671 -11.148 -16.310 1.00 90.88 79 PRO A N 1
ATOM 602 C CA . PRO A 1 79 ? 7.322 -10.637 -17.526 1.00 90.88 79 PRO A CA 1
ATOM 603 C C . PRO A 1 79 ? 6.478 -10.773 -18.793 1.00 90.88 79 PRO A C 1
ATOM 605 O O . PRO A 1 79 ? 6.418 -9.854 -19.603 1.00 90.88 79 PRO A O 1
ATOM 608 N N . SER A 1 80 ? 5.731 -11.871 -18.922 1.00 92.56 80 SER A N 1
ATOM 609 C CA . SER A 1 80 ? 4.795 -12.096 -20.029 1.00 92.56 80 SER A CA 1
ATOM 610 C C . SER A 1 80 ? 3.491 -11.284 -19.944 1.00 92.56 80 SER A C 1
ATOM 612 O O . SER A 1 80 ? 2.611 -11.465 -20.784 1.00 92.56 80 SER A O 1
ATOM 614 N N . GLY A 1 81 ? 3.329 -10.427 -18.930 1.00 93.69 81 GLY A N 1
ATOM 615 C CA . GLY A 1 81 ? 2.169 -9.551 -18.754 1.00 93.69 81 GLY A CA 1
ATOM 616 C C . GLY A 1 81 ? 0.961 -10.196 -18.064 1.00 93.69 81 GLY A C 1
ATOM 617 O O . GLY A 1 81 ? -0.068 -9.539 -17.893 1.00 93.69 81 GLY A O 1
ATOM 618 N N . GLY A 1 82 ? 1.064 -11.455 -17.631 1.00 97.12 82 GLY A N 1
ATOM 619 C CA . GLY A 1 82 ? 0.013 -12.129 -16.868 1.00 97.12 82 GLY A CA 1
ATOM 620 C C . GLY A 1 82 ? -0.102 -11.558 -15.456 1.00 97.12 82 GLY A C 1
ATOM 621 O O . GLY A 1 82 ? 0.907 -11.357 -14.788 1.00 97.12 82 GLY A O 1
ATOM 622 N N . VAL A 1 83 ? -1.317 -11.292 -14.978 1.00 98.12 83 VAL A N 1
ATOM 623 C CA . VAL A 1 83 ? -1.535 -10.812 -13.605 1.00 98.12 83 VAL A CA 1
ATOM 624 C C . VAL A 1 83 ? -1.380 -11.981 -12.624 1.00 98.12 83 VAL A C 1
ATOM 626 O O . VAL A 1 83 ? -2.032 -13.007 -12.787 1.00 98.12 83 VAL A O 1
ATOM 629 N N . VAL A 1 84 ? -0.533 -11.820 -11.603 1.00 97.12 84 VAL A N 1
ATOM 630 C CA . VAL A 1 84 ? -0.226 -12.853 -10.591 1.00 97.12 84 VAL A CA 1
ATOM 631 C C . VAL A 1 84 ? -0.863 -12.583 -9.223 1.00 97.12 84 VAL A C 1
ATOM 633 O O . VAL A 1 84 ? -0.638 -13.330 -8.277 1.00 97.12 84 VAL A O 1
ATOM 636 N N . THR A 1 85 ? -1.662 -11.521 -9.100 1.00 97.75 85 THR A N 1
ATOM 637 C CA . THR A 1 85 ? -2.442 -11.208 -7.894 1.00 97.75 85 THR A CA 1
ATOM 638 C C . THR A 1 85 ? -3.929 -11.092 -8.205 1.00 97.75 85 THR A C 1
ATOM 640 O O . THR A 1 85 ? -4.320 -10.698 -9.300 1.00 97.75 85 THR A O 1
ATOM 643 N N . SER A 1 86 ? -4.774 -11.367 -7.217 1.00 96.69 86 SER A N 1
ATOM 644 C CA . SER A 1 86 ? -6.221 -11.145 -7.277 1.00 96.69 86 SER A CA 1
ATOM 645 C C . SER A 1 86 ? -6.679 -10.290 -6.097 1.00 96.69 86 SER A C 1
ATOM 647 O O . SER A 1 86 ? -5.998 -10.205 -5.073 1.00 96.69 86 SER A O 1
ATOM 649 N N . ILE A 1 87 ? -7.839 -9.656 -6.238 1.00 97.25 87 ILE A N 1
ATOM 650 C CA . ILE A 1 87 ? -8.513 -8.903 -5.175 1.00 97.25 87 ILE A CA 1
ATOM 651 C C . ILE A 1 87 ? -9.964 -9.367 -5.076 1.00 97.25 87 ILE A C 1
ATOM 653 O O . ILE A 1 87 ? -10.503 -9.865 -6.063 1.00 97.25 87 ILE A O 1
ATOM 657 N N . HIS A 1 88 ? -10.584 -9.179 -3.912 1.00 94.56 88 HIS A N 1
ATOM 658 C CA . HIS A 1 88 ? -12.015 -9.410 -3.697 1.00 94.56 88 HIS A CA 1
ATOM 659 C C . HIS A 1 88 ? -12.504 -10.809 -4.102 1.00 94.56 88 HIS A C 1
ATOM 661 O O . HIS A 1 88 ? -13.479 -10.939 -4.835 1.00 94.56 88 HIS A O 1
ATOM 667 N N . ALA A 1 89 ? -11.833 -11.860 -3.625 1.00 93.31 89 ALA A N 1
ATOM 668 C CA . ALA A 1 89 ? -12.328 -13.224 -3.809 1.00 93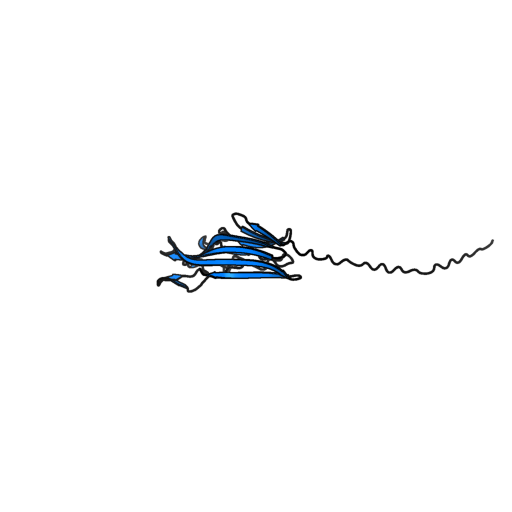.31 89 ALA A CA 1
ATOM 669 C C . ALA A 1 89 ? -13.734 -13.3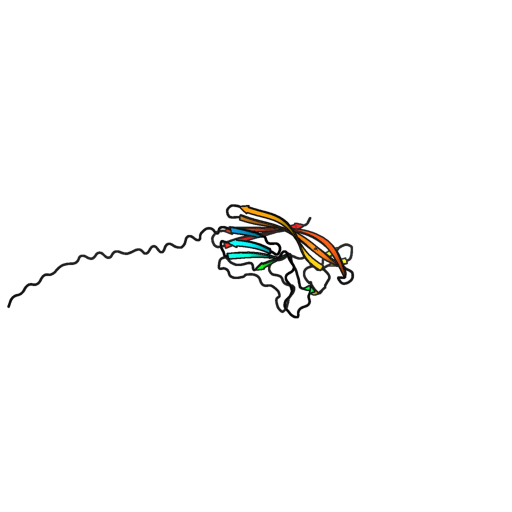79 -3.198 1.00 93.31 89 ALA A C 1
ATOM 671 O O . ALA A 1 89 ? -14.005 -12.811 -2.139 1.00 93.31 89 ALA A O 1
ATOM 672 N N . ASP A 1 90 ? -14.605 -14.166 -3.833 1.00 89.94 90 ASP A N 1
ATOM 673 C CA . ASP A 1 90 ? -16.016 -14.296 -3.433 1.00 89.94 90 ASP A CA 1
ATOM 674 C C . ASP A 1 90 ? -16.194 -14.777 -1.983 1.00 89.94 90 ASP A C 1
ATOM 676 O O . ASP A 1 90 ? -17.105 -14.338 -1.282 1.00 89.94 90 ASP A O 1
ATOM 680 N N . ASP A 1 91 ? -15.305 -15.652 -1.510 1.00 91.75 91 ASP A N 1
ATOM 681 C CA . ASP A 1 91 ? -15.315 -16.192 -0.149 1.00 91.75 91 ASP A CA 1
ATOM 682 C C . ASP A 1 91 ? -14.476 -15.363 0.845 1.00 91.75 91 ASP A C 1
ATOM 684 O O . ASP A 1 91 ? -14.636 -15.499 2.058 1.00 91.75 91 ASP A O 1
ATOM 688 N N . HIS A 1 92 ? -13.618 -14.466 0.346 1.00 93.56 92 HIS A N 1
ATOM 689 C CA . HIS A 1 92 ? -12.705 -13.637 1.136 1.00 93.56 92 HIS A CA 1
ATOM 690 C C . HIS A 1 92 ? -12.543 -12.242 0.519 1.00 93.56 92 HIS A C 1
ATOM 692 O O . HIS A 1 92 ? -11.452 -11.818 0.129 1.00 93.56 92 HIS A O 1
ATOM 698 N N . ILE A 1 93 ? -13.641 -11.485 0.473 1.00 94.62 93 ILE A N 1
ATOM 699 C CA . ILE A 1 93 ? -13.705 -10.157 -0.162 1.00 94.62 93 ILE A CA 1
ATOM 700 C C . ILE A 1 93 ? -12.668 -9.147 0.362 1.00 94.62 93 ILE A C 1
ATOM 702 O O . ILE A 1 93 ? -12.281 -8.220 -0.348 1.00 94.62 93 ILE A O 1
ATOM 706 N N . HIS A 1 94 ? -12.199 -9.325 1.597 1.00 94.38 94 HIS A N 1
ATOM 707 C CA . HIS A 1 94 ? -11.197 -8.468 2.230 1.00 94.38 94 HIS A CA 1
ATOM 708 C C . HIS A 1 94 ? -9.754 -8.755 1.772 1.00 94.38 94 HIS A C 1
ATOM 710 O O . HIS A 1 94 ? -8.836 -8.066 2.219 1.00 94.38 94 HIS A O 1
ATOM 716 N N . HIS A 1 95 ? -9.527 -9.752 0.907 1.00 95.69 95 HIS A N 1
ATOM 717 C CA . HIS A 1 95 ? -8.207 -10.032 0.343 1.00 95.69 95 HIS A CA 1
ATOM 718 C C . HIS A 1 95 ? -7.853 -9.057 -0.792 1.00 95.69 95 HIS A C 1
ATOM 720 O O . HIS A 1 95 ? -8.618 -8.900 -1.744 1.00 95.69 95 HIS A O 1
ATOM 726 N N . MET A 1 96 ? -6.671 -8.434 -0.705 1.00 96.38 96 MET A N 1
ATOM 727 C CA . MET A 1 96 ? -6.244 -7.308 -1.545 1.00 96.38 96 MET A CA 1
ATOM 728 C C . MET A 1 96 ? -4.843 -7.488 -2.158 1.00 96.38 96 MET A C 1
ATOM 730 O O . MET A 1 96 ? -3.908 -6.777 -1.798 1.00 96.38 96 MET A O 1
ATOM 734 N N . GLY A 1 97 ? -4.669 -8.389 -3.125 1.00 96.88 97 GLY A N 1
ATOM 735 C CA . GLY A 1 97 ? -3.427 -8.482 -3.893 1.00 96.88 97 GLY A CA 1
ATOM 736 C C . GLY A 1 97 ? -2.213 -8.785 -3.015 1.00 96.88 97 GLY A C 1
ATOM 737 O O . GLY A 1 97 ? -2.201 -9.800 -2.328 1.00 96.88 97 GLY A O 1
ATOM 738 N N . LEU A 1 98 ? -1.197 -7.918 -3.035 1.00 97.62 98 LEU A N 1
ATOM 739 C CA . LEU A 1 98 ? -0.073 -7.982 -2.099 1.00 97.62 98 LEU A CA 1
ATOM 740 C C . LEU A 1 98 ? -0.148 -6.823 -1.092 1.00 97.62 98 LEU A C 1
ATOM 742 O O . LEU A 1 98 ? -0.023 -5.651 -1.450 1.00 97.62 98 LEU A O 1
ATOM 746 N N . TRP A 1 99 ? -0.341 -7.171 0.176 1.00 96.19 99 TRP A N 1
ATOM 747 C CA . TRP A 1 99 ? -0.383 -6.269 1.324 1.00 96.19 99 TRP A CA 1
ATOM 748 C C . TRP A 1 99 ? 0.016 -7.045 2.581 1.00 96.19 99 TRP A C 1
ATOM 750 O O . TRP A 1 99 ? 0.014 -8.276 2.583 1.00 96.19 99 TRP A O 1
ATOM 760 N N . HIS A 1 100 ? 0.318 -6.331 3.660 1.00 95.00 100 HIS A N 1
ATOM 761 C CA . HIS A 1 100 ? 0.493 -6.922 4.982 1.00 95.00 100 HIS A CA 1
ATOM 762 C C . HIS A 1 100 ? -0.446 -6.242 5.980 1.00 95.00 100 HIS A C 1
ATOM 764 O O . HIS A 1 100 ? -0.813 -5.078 5.818 1.00 95.00 100 HIS A O 1
ATOM 770 N N . ALA A 1 101 ? -0.872 -6.991 6.991 1.00 96.25 101 ALA A N 1
ATOM 771 C CA . ALA A 1 101 ? -1.680 -6.492 8.093 1.00 96.25 101 ALA A CA 1
ATOM 772 C C . ALA A 1 101 ? -1.431 -7.349 9.335 1.00 96.25 101 ALA A C 1
ATOM 774 O O . ALA A 1 101 ? -1.165 -8.548 9.220 1.00 96.25 101 ALA A O 1
ATOM 775 N N . TRP A 1 102 ? -1.558 -6.745 10.514 1.00 96.19 102 TRP A N 1
ATOM 776 C CA . TRP A 1 102 ? -1.445 -7.475 11.774 1.00 96.19 102 TRP A CA 1
ATOM 777 C C . TRP A 1 102 ? -2.815 -7.997 12.225 1.00 96.19 102 TRP A C 1
ATOM 779 O O . TRP A 1 102 ? -3.836 -7.311 12.143 1.00 96.19 102 TRP A O 1
ATOM 789 N N . VAL A 1 103 ? -2.832 -9.244 12.692 1.00 95.25 103 VAL A N 1
ATOM 790 C CA . VAL A 1 103 ? -4.015 -9.904 13.258 1.00 95.25 103 VAL A CA 1
ATOM 791 C C . VAL A 1 103 ? -3.797 -10.154 14.741 1.00 95.25 103 VAL A C 1
ATOM 793 O O . VAL A 1 103 ? -2.656 -10.291 15.184 1.00 95.25 103 VAL A O 1
ATOM 796 N N . LYS A 1 104 ? -4.890 -10.274 15.505 1.00 95.25 104 LYS A N 1
ATOM 797 C CA . LYS A 1 104 ? -4.844 -10.548 16.954 1.00 95.25 104 LYS A CA 1
ATOM 798 C C . LYS A 1 104 ? -3.948 -9.557 17.716 1.00 95.25 104 LYS A C 1
ATOM 800 O O . LYS A 1 104 ? -3.258 -9.933 18.660 1.00 95.25 104 LYS A O 1
ATOM 805 N N . THR A 1 105 ? -3.942 -8.297 17.295 1.00 96.38 105 THR A N 1
ATOM 806 C CA . THR A 1 105 ? -3.145 -7.240 17.918 1.00 96.38 105 THR A CA 1
ATOM 807 C C . THR A 1 105 ? -3.784 -6.819 19.235 1.00 96.38 105 THR A C 1
ATOM 809 O O . THR A 1 105 ? -5.004 -6.705 19.322 1.00 96.38 105 THR A O 1
ATOM 812 N N . GLU A 1 106 ? -2.975 -6.546 20.255 1.00 95.81 106 GLU A N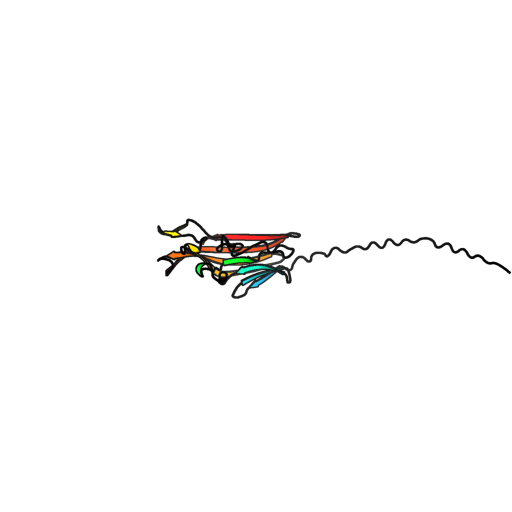 1
ATOM 813 C CA . GLU A 1 106 ? -3.421 -5.894 21.485 1.00 95.81 106 GLU A CA 1
ATOM 814 C C . GLU A 1 106 ? -2.747 -4.526 21.614 1.00 95.81 106 GLU A C 1
ATOM 816 O O . GLU A 1 106 ? -1.530 -4.407 21.480 1.00 95.81 106 GLU A O 1
ATOM 821 N N . HIS A 1 107 ? -3.535 -3.485 21.877 1.00 95.44 107 HIS A N 1
ATOM 822 C CA . HIS A 1 107 ? -3.025 -2.143 22.131 1.00 95.44 107 HIS A CA 1
ATOM 823 C C . HIS A 1 107 ? -3.861 -1.450 23.210 1.00 95.44 107 HIS A C 1
ATOM 825 O O . HIS A 1 107 ? -5.076 -1.281 23.070 1.00 95.44 107 HIS A O 1
ATOM 831 N N . LYS A 1 108 ? -3.210 -1.045 24.310 1.00 94.69 108 LYS A N 1
ATOM 832 C CA . LYS A 1 108 ? -3.858 -0.435 25.489 1.00 94.69 108 LYS A CA 1
ATOM 833 C C . LYS A 1 108 ? -5.046 -1.272 26.007 1.00 94.69 108 LYS A C 1
ATOM 835 O O . LYS A 1 108 ? -6.130 -0.737 26.230 1.00 94.69 108 LYS A O 1
ATOM 840 N N . GLY A 1 109 ? -4.860 -2.590 26.127 1.00 95.00 109 GLY A N 1
ATOM 841 C CA . GLY A 1 109 ? -5.879 -3.525 26.627 1.00 95.00 109 GLY A CA 1
ATOM 842 C C . GLY A 1 109 ? -7.089 -3.737 25.705 1.00 95.00 109 GLY A C 1
ATOM 843 O O . GLY A 1 109 ? -8.101 -4.277 26.144 1.00 95.00 109 GLY A O 1
ATOM 844 N N . ARG A 1 110 ? -7.020 -3.294 24.443 1.00 94.62 110 ARG A N 1
ATOM 845 C CA . ARG A 1 110 ? -8.043 -3.530 23.410 1.00 94.62 110 ARG A CA 1
ATOM 846 C C . ARG A 1 110 ? -7.471 -4.400 22.301 1.00 94.62 110 ARG A C 1
ATOM 848 O O . ARG A 1 110 ? -6.284 -4.300 21.996 1.00 94.62 110 ARG A O 1
ATOM 855 N N . HIS A 1 111 ? -8.328 -5.205 21.680 1.00 95.44 111 HIS A N 1
ATOM 856 C CA . HIS A 1 111 ? -7.950 -6.081 20.577 1.00 95.44 111 HIS A CA 1
ATOM 857 C C . HIS A 1 111 ? -8.306 -5.476 19.221 1.00 95.44 111 HIS A C 1
ATOM 859 O O . HIS A 1 111 ? -9.402 -4.944 19.039 1.00 95.44 111 HIS A O 1
ATOM 865 N N . PHE A 1 112 ? -7.384 -5.609 18.273 1.00 96.88 112 PHE A N 1
ATOM 866 C CA . PHE A 1 112 ? -7.503 -5.098 16.917 1.00 96.88 112 PHE A CA 1
ATOM 867 C C . PHE A 1 112 ? -7.163 -6.190 15.898 1.00 96.88 112 PHE A C 1
ATOM 869 O O . PHE A 1 112 ? -6.308 -7.051 16.120 1.00 96.88 112 PHE A O 1
ATOM 876 N N . ASP A 1 113 ? -7.850 -6.132 14.765 1.00 96.62 113 ASP A N 1
ATOM 877 C CA . ASP A 1 113 ? -7.576 -6.927 13.575 1.00 96.62 113 ASP A CA 1
ATOM 878 C C . ASP A 1 113 ? -7.619 -5.971 12.384 1.00 96.62 113 ASP A C 1
ATOM 880 O O . ASP A 1 113 ? -8.646 -5.324 12.146 1.00 96.62 113 ASP A O 1
ATOM 884 N N . PHE A 1 114 ? -6.488 -5.839 11.691 1.00 96.88 114 PHE A N 1
ATOM 885 C CA . PHE A 1 114 ? -6.351 -4.978 10.519 1.00 96.88 114 PHE A CA 1
ATOM 886 C C . PHE A 1 114 ? -6.458 -5.766 9.208 1.00 96.88 114 PHE A C 1
ATOM 888 O O . PHE A 1 114 ? -6.442 -5.171 8.131 1.00 96.88 114 PHE A O 1
ATOM 895 N N . TRP A 1 115 ? -6.577 -7.094 9.264 1.00 96.62 115 TRP A N 1
ATOM 896 C CA . TRP A 1 115 ? -6.804 -7.959 8.109 1.00 96.62 115 TRP A CA 1
ATOM 897 C C . TRP A 1 115 ? -8.298 -8.056 7.790 1.00 96.62 115 TRP A C 1
ATOM 899 O O . TRP A 1 115 ? -8.710 -7.780 6.660 1.00 96.62 115 TRP A O 1
ATOM 909 N N . ASN A 1 116 ? -9.110 -8.394 8.796 1.00 94.12 116 ASN A N 1
ATOM 910 C CA . ASN A 1 116 ? -10.536 -8.668 8.644 1.00 94.12 116 ASN A CA 1
ATOM 911 C C . ASN A 1 116 ? -11.392 -7.398 8.788 1.00 94.12 116 ASN A C 1
ATOM 913 O O . ASN A 1 116 ? -11.925 -7.082 9.853 1.00 94.12 116 ASN A O 1
ATOM 917 N N . LEU A 1 117 ? -11.563 -6.687 7.671 1.00 92.44 117 LEU A N 1
ATOM 918 C CA . LEU A 1 117 ? -12.343 -5.445 7.604 1.00 92.44 117 LEU A CA 1
ATOM 919 C C . LEU A 1 117 ? -13.800 -5.603 8.057 1.00 92.44 117 LEU A C 1
ATOM 921 O O . LEU A 1 117 ? -14.347 -4.685 8.664 1.00 92.44 117 LEU A O 1
ATOM 925 N N . GLY A 1 118 ? -14.420 -6.764 7.821 1.00 92.00 118 GLY A N 1
ATOM 926 C CA . GLY A 1 118 ? -15.808 -7.023 8.215 1.00 92.00 118 GLY A CA 1
ATOM 927 C C . GLY A 1 118 ? -16.027 -6.933 9.729 1.00 92.00 118 GLY A C 1
ATOM 928 O O . GLY A 1 118 ? -17.109 -6.549 10.172 1.00 92.00 118 GLY A O 1
ATOM 929 N N . GLY A 1 119 ? -14.980 -7.200 10.519 1.00 91.25 119 GLY A N 1
ATOM 930 C CA . GLY A 1 119 ? -14.991 -7.048 11.974 1.00 91.25 119 GLY A CA 1
ATOM 931 C C . GLY A 1 119 ? -15.058 -5.596 12.456 1.00 91.25 119 GLY A C 1
ATOM 932 O O . GLY A 1 119 ? -15.375 -5.365 13.620 1.00 91.25 119 GLY A O 1
ATOM 933 N N . LYS A 1 120 ? -14.790 -4.612 11.580 1.00 93.56 120 LYS A N 1
ATOM 934 C CA . LYS A 1 120 ? -14.815 -3.168 11.895 1.00 93.56 120 LYS A CA 1
ATOM 935 C C . LYS A 1 120 ? -13.918 -2.793 13.081 1.00 93.56 120 LYS A C 1
ATOM 937 O O . LYS A 1 120 ? -14.174 -1.808 13.766 1.00 93.56 120 LYS A O 1
ATOM 942 N N . THR A 1 121 ? -12.861 -3.573 13.308 1.00 95.56 121 THR A N 1
ATOM 943 C CA . THR A 1 121 ? -11.882 -3.367 14.384 1.00 95.56 121 THR A CA 1
ATOM 944 C C . THR A 1 121 ? -10.628 -2.658 13.909 1.00 95.56 121 THR A C 1
ATOM 946 O O . THR A 1 121 ? -9.960 -2.027 14.713 1.00 95.56 121 THR A O 1
ATOM 949 N N . GLY A 1 122 ? -10.290 -2.713 12.626 1.00 96.00 122 GLY A N 1
ATOM 950 C CA . GLY A 1 122 ? -9.095 -2.048 12.138 1.00 96.00 122 GLY A CA 1
ATOM 951 C C . GLY A 1 122 ? -8.950 -2.095 10.628 1.00 96.00 122 GLY A C 1
ATOM 952 O O . GLY A 1 122 ? -9.646 -2.839 9.937 1.00 96.00 122 GLY A O 1
ATOM 953 N N . LYS A 1 123 ? -8.044 -1.270 10.107 1.00 96.19 123 LYS A N 1
ATOM 954 C CA . LYS A 1 123 ? -7.673 -1.238 8.691 1.00 96.19 123 LYS A CA 1
ATOM 955 C C . LYS A 1 123 ? -6.233 -0.775 8.511 1.00 96.19 123 LYS A C 1
ATOM 957 O O . LYS A 1 123 ? -5.712 -0.036 9.337 1.00 96.19 123 LYS A O 1
ATOM 962 N N . VAL A 1 124 ? -5.648 -1.132 7.376 1.00 97.19 124 VAL A N 1
ATOM 963 C CA . VAL A 1 124 ? -4.436 -0.487 6.862 1.00 97.19 124 VAL A CA 1
ATOM 964 C C . VAL A 1 124 ? -4.839 0.712 6.007 1.00 97.19 124 VAL A C 1
ATOM 966 O O . VAL A 1 124 ? -5.804 0.617 5.239 1.00 97.19 124 VAL A O 1
ATOM 969 N N . ARG A 1 125 ? -4.105 1.824 6.105 1.00 97.06 125 ARG A N 1
ATOM 970 C CA . ARG A 1 125 ? -4.217 2.938 5.150 1.00 97.06 125 ARG A CA 1
ATOM 971 C C . ARG A 1 125 ? -2.855 3.449 4.706 1.00 97.06 125 ARG A C 1
ATOM 973 O O . ARG A 1 125 ? -1.908 3.479 5.482 1.00 97.06 125 ARG A O 1
ATOM 980 N N . PHE A 1 126 ? -2.780 3.892 3.457 1.00 98.56 126 PHE A N 1
ATOM 981 C CA . PHE A 1 126 ? -1.698 4.752 2.986 1.00 98.56 126 PHE A CA 1
ATOM 982 C C . PHE A 1 126 ? -1.794 6.143 3.628 1.00 98.56 126 PHE A C 1
ATOM 984 O O . PHE A 1 126 ? -2.891 6.698 3.724 1.00 98.56 126 PHE A O 1
ATOM 991 N N . VAL A 1 127 ? -0.646 6.711 4.002 1.00 98.44 127 VAL A N 1
ATOM 992 C CA . VAL A 1 127 ? -0.530 8.082 4.519 1.00 98.44 127 VAL A CA 1
ATOM 993 C C . VAL A 1 127 ? 0.079 9.001 3.466 1.00 98.44 127 VAL A C 1
ATOM 995 O O . VAL A 1 127 ? -0.552 9.967 3.036 1.00 98.44 127 VAL A O 1
ATOM 998 N N . ARG A 1 128 ? 1.315 8.714 3.041 1.00 98.56 128 ARG A N 1
ATOM 999 C CA . ARG A 1 128 ? 2.060 9.536 2.077 1.00 98.56 128 ARG A CA 1
ATOM 1000 C C . ARG A 1 128 ? 3.214 8.773 1.442 1.00 98.56 128 ARG A C 1
ATOM 1002 O O . ARG A 1 128 ? 3.713 7.795 1.994 1.00 98.56 128 ARG A O 1
ATOM 1009 N N . THR A 1 129 ? 3.680 9.274 0.307 1.00 98.75 129 THR A N 1
ATOM 1010 C CA . THR A 1 129 ? 4.944 8.846 -0.294 1.00 98.75 129 THR A CA 1
ATOM 1011 C C . THR A 1 129 ? 6.089 9.552 0.422 1.00 98.75 129 THR A C 1
ATOM 1013 O O . THR A 1 129 ? 6.024 10.757 0.670 1.00 98.75 129 THR A O 1
ATOM 1016 N N . ILE A 1 130 ? 7.113 8.791 0.797 1.00 98.56 130 ILE A N 1
ATOM 1017 C CA . ILE A 1 130 ? 8.313 9.297 1.472 1.00 98.56 130 ILE A CA 1
ATOM 1018 C C . ILE A 1 130 ? 9.397 9.604 0.452 1.00 98.56 130 ILE A C 1
ATOM 1020 O O . ILE A 1 130 ? 10.006 10.671 0.498 1.00 98.56 130 ILE A O 1
ATOM 1024 N N . SER A 1 131 ? 9.632 8.671 -0.465 1.00 98.12 131 SER A N 1
ATOM 1025 C CA . SER A 1 131 ? 10.638 8.800 -1.510 1.00 98.12 131 SER A CA 1
ATOM 1026 C C . SER A 1 131 ? 10.319 7.880 -2.684 1.00 98.12 131 SER A C 1
ATOM 1028 O O . SER A 1 131 ? 9.602 6.887 -2.555 1.00 98.12 131 SER A O 1
ATOM 1030 N N . SER A 1 132 ? 10.892 8.209 -3.834 1.00 97.19 132 SER A N 1
ATOM 1031 C CA . SER A 1 132 ? 10.918 7.380 -5.034 1.00 97.19 132 SER A CA 1
ATOM 1032 C C . SER A 1 132 ? 12.286 7.514 -5.684 1.00 97.19 132 SER A C 1
ATOM 1034 O O . SER A 1 132 ? 12.895 8.583 -5.607 1.00 97.19 132 SER A O 1
ATOM 1036 N N . PHE A 1 133 ? 12.757 6.467 -6.347 1.00 92.38 133 PHE A N 1
ATOM 1037 C CA . PHE A 1 133 ? 14.035 6.488 -7.046 1.00 92.38 133 PHE A CA 1
ATOM 1038 C C . PHE A 1 133 ? 13.993 5.622 -8.303 1.00 92.38 133 PHE A C 1
ATOM 1040 O O . PHE A 1 133 ? 13.230 4.659 -8.402 1.00 92.38 133 PHE A O 1
ATOM 1047 N N . SER A 1 134 ? 14.820 6.003 -9.270 1.00 91.69 134 SER A N 1
ATOM 1048 C CA . SER A 1 134 ? 14.986 5.318 -10.545 1.00 91.69 134 SER A CA 1
ATOM 1049 C C . SER A 1 134 ? 16.457 5.403 -10.924 1.00 91.69 134 SER A C 1
ATOM 1051 O O . SER A 1 134 ? 16.948 6.457 -11.322 1.00 91.69 134 SER A O 1
ATOM 1053 N N . GLU A 1 135 ? 17.161 4.295 -10.757 1.00 85.50 135 GLU A N 1
ATOM 1054 C CA . GLU A 1 135 ? 18.582 4.136 -11.048 1.00 85.50 135 GLU A CA 1
ATOM 1055 C C . GLU A 1 135 ? 18.757 3.025 -12.092 1.00 85.50 135 GLU A C 1
ATOM 1057 O O . GLU A 1 135 ? 17.815 2.290 -12.391 1.00 85.50 135 GLU A O 1
ATOM 1062 N N . SER A 1 136 ? 19.947 2.902 -12.685 1.00 81.62 136 SER A N 1
ATOM 1063 C CA . SER A 1 136 ? 20.198 1.949 -13.777 1.00 81.62 136 SER A CA 1
ATOM 1064 C C . SER A 1 136 ? 19.815 0.510 -13.386 1.00 81.62 136 SER A C 1
ATOM 1066 O O . SER A 1 136 ? 20.532 -0.150 -12.633 1.00 81.62 136 SER A O 1
ATOM 1068 N N . GLY A 1 137 ? 18.666 0.037 -13.885 1.00 82.69 137 GLY A N 1
ATOM 1069 C CA . GLY A 1 137 ? 18.123 -1.301 -13.630 1.00 82.69 137 GLY A CA 1
ATOM 1070 C C . GLY A 1 137 ? 17.428 -1.511 -12.276 1.00 82.69 137 GLY A C 1
ATOM 1071 O O . GLY A 1 137 ? 17.049 -2.647 -11.981 1.00 82.69 137 GLY A O 1
ATOM 1072 N N . LEU A 1 138 ? 17.242 -0.467 -11.459 1.00 92.12 138 LEU A N 1
ATOM 1073 C CA . LEU A 1 138 ? 16.579 -0.543 -10.152 1.00 92.12 138 LEU A CA 1
ATOM 1074 C C . LEU A 1 138 ? 15.635 0.647 -9.951 1.00 92.12 138 LEU A C 1
ATOM 1076 O O . LEU A 1 138 ? 16.052 1.803 -9.951 1.00 92.12 138 LEU A O 1
ATOM 1080 N N . VAL A 1 139 ? 14.364 0.353 -9.701 1.00 96.69 139 VAL A N 1
ATOM 1081 C CA . VAL A 1 139 ? 13.323 1.357 -9.466 1.00 96.69 139 VAL A CA 1
ATOM 1082 C C . VAL A 1 139 ? 12.592 1.027 -8.178 1.00 96.69 139 VAL A C 1
ATOM 1084 O O . VAL A 1 139 ? 12.346 -0.141 -7.884 1.00 96.69 139 VAL A O 1
ATOM 1087 N N . GLY A 1 140 ? 12.219 2.032 -7.397 1.00 97.75 140 GLY A N 1
ATOM 1088 C CA . GLY A 1 140 ? 11.508 1.779 -6.155 1.00 97.75 140 GLY A CA 1
ATOM 1089 C C . GLY A 1 140 ? 10.902 3.011 -5.517 1.00 97.75 140 GLY A C 1
ATOM 1090 O O . GLY A 1 140 ? 11.099 4.145 -5.956 1.00 97.75 140 GLY A O 1
ATOM 1091 N N . PHE A 1 141 ? 10.150 2.763 -4.454 1.00 98.69 141 PHE A N 1
ATOM 1092 C CA . PHE A 1 141 ? 9.529 3.789 -3.633 1.00 98.69 141 PHE A CA 1
ATOM 1093 C C . PHE A 1 141 ? 9.464 3.353 -2.176 1.00 98.69 141 PHE A C 1
ATOM 1095 O O . PHE A 1 141 ? 9.407 2.161 -1.871 1.00 98.69 141 PHE A O 1
ATOM 1102 N N . THR A 1 142 ? 9.403 4.339 -1.290 1.00 98.75 142 THR A N 1
ATOM 1103 C CA . THR A 1 142 ? 9.061 4.160 0.117 1.00 98.75 142 THR A CA 1
ATOM 1104 C C . THR A 1 142 ? 7.801 4.958 0.420 1.00 98.75 142 THR A C 1
ATOM 1106 O O . THR A 1 142 ? 7.695 6.139 0.078 1.00 98.75 142 THR A O 1
ATOM 1109 N N . VAL A 1 143 ? 6.841 4.322 1.078 1.00 98.75 143 VAL A N 1
ATOM 1110 C CA . VAL A 1 143 ? 5.571 4.918 1.506 1.00 98.75 143 VAL A CA 1
ATOM 1111 C C . VAL A 1 143 ? 5.383 4.716 3.000 1.00 98.75 143 VAL A C 1
ATOM 1113 O O . VAL A 1 143 ? 5.830 3.719 3.558 1.00 98.75 143 VAL A O 1
ATOM 1116 N N . GLN A 1 144 ? 4.688 5.657 3.625 1.00 98.69 144 GLN A N 1
ATOM 1117 C CA . GLN A 1 144 ? 4.205 5.531 4.991 1.00 98.69 144 GLN A CA 1
ATOM 1118 C C . GLN A 1 144 ? 2.793 4.945 4.975 1.00 98.69 144 GLN A C 1
ATOM 1120 O O . GLN A 1 144 ? 1.931 5.381 4.195 1.00 98.69 144 GLN A O 1
ATOM 1125 N N . GLN A 1 145 ? 2.565 3.968 5.841 1.00 98.00 145 GLN A N 1
ATOM 1126 C CA . GLN A 1 145 ? 1.291 3.304 6.067 1.00 98.00 145 GLN A CA 1
ATOM 1127 C C . GLN A 1 145 ? 1.001 3.237 7.564 1.00 98.00 145 GLN A C 1
ATOM 1129 O O . GLN A 1 145 ? 1.908 3.227 8.386 1.00 98.00 145 GLN A O 1
ATOM 1134 N N . GLU A 1 146 ? -0.278 3.165 7.911 1.00 98.12 146 GLU A N 1
ATOM 1135 C CA . GLU A 1 146 ? -0.721 3.030 9.296 1.00 98.12 146 GLU A CA 1
ATOM 1136 C C . GLU A 1 146 ? -1.635 1.819 9.450 1.00 98.12 146 GLU A C 1
ATOM 1138 O O . GLU A 1 146 ? -2.541 1.603 8.633 1.00 98.12 146 GLU A O 1
ATOM 1143 N N . GLN A 1 147 ? -1.449 1.086 10.546 1.00 97.56 147 GLN A N 1
ATOM 1144 C CA . GLN A 1 147 ? -2.442 0.167 11.091 1.00 97.56 147 GLN A CA 1
ATOM 1145 C C . GLN A 1 147 ? -3.355 0.975 12.016 1.00 97.56 147 GLN A C 1
ATOM 1147 O O . GLN A 1 147 ? -2.968 1.390 13.112 1.00 97.56 147 GLN A O 1
ATOM 1152 N N . VAL A 1 148 ? -4.568 1.248 11.552 1.00 97.44 148 VAL A N 1
ATOM 1153 C CA . VAL A 1 148 ? -5.544 2.089 12.244 1.00 97.44 148 VAL A CA 1
ATOM 1154 C C . VAL A 1 148 ? -6.541 1.200 12.963 1.00 97.44 148 VAL A C 1
ATOM 1156 O O . VAL A 1 148 ? -7.263 0.427 12.332 1.00 97.44 148 VAL A O 1
ATOM 1159 N N . GLY A 1 149 ? -6.582 1.314 14.285 1.00 97.25 149 GLY A N 1
ATOM 1160 C CA . GLY A 1 149 ? -7.587 0.705 15.139 1.00 97.25 149 GLY A CA 1
ATOM 1161 C C . GLY A 1 149 ? -8.893 1.487 15.086 1.00 97.25 149 GLY A C 1
ATOM 1162 O O . GLY A 1 149 ? -8.903 2.715 15.015 1.00 97.25 149 GLY A O 1
ATOM 1163 N N . MET A 1 150 ? -9.998 0.757 15.127 1.00 94.88 150 MET A N 1
ATOM 1164 C CA . MET A 1 150 ? -11.357 1.283 15.121 1.00 94.88 150 MET A CA 1
ATOM 1165 C C . MET A 1 150 ? -11.993 1.027 16.480 1.00 94.88 150 MET A C 1
ATOM 1167 O O . MET A 1 150 ? -12.129 -0.118 16.914 1.00 94.88 150 MET A O 1
ATOM 1171 N N . THR A 1 151 ? -12.381 2.093 17.167 1.00 89.38 151 THR A N 1
ATOM 1172 C CA . THR A 1 151 ? -12.967 2.042 18.510 1.00 89.38 151 THR A CA 1
ATOM 1173 C C . THR A 1 151 ? -14.405 2.531 18.468 1.00 89.38 151 THR A C 1
ATOM 1175 O O . THR A 1 151 ? -14.891 2.993 17.436 1.00 89.38 151 THR A O 1
ATOM 1178 N N . GLU A 1 152 ? -15.134 2.357 19.574 1.00 86.44 152 GLU A N 1
ATOM 1179 C CA . GLU A 1 152 ? -16.534 2.797 19.674 1.00 86.44 152 GLU A CA 1
ATOM 1180 C C . GLU A 1 152 ? -17.413 2.254 18.529 1.00 86.44 152 GLU A C 1
ATOM 1182 O O . GLU A 1 152 ? -18.230 2.961 17.947 1.00 86.44 152 GLU A O 1
ATOM 1187 N N . LYS A 1 153 ? -17.220 0.971 18.182 1.00 79.12 153 LYS A N 1
ATOM 1188 C CA . LYS A 1 153 ? -17.891 0.289 17.056 1.00 79.12 153 LYS A CA 1
ATOM 1189 C C . LYS A 1 153 ? -17.609 0.926 15.683 1.00 79.12 153 LYS A C 1
ATOM 1191 O O . LYS A 1 153 ? -18.461 0.881 14.798 1.00 79.12 153 LYS A O 1
ATOM 1196 N N . GLY A 1 154 ? -16.417 1.494 15.505 1.00 78.81 154 GLY A N 1
ATOM 1197 C CA . GLY A 1 154 ? -15.971 2.105 14.251 1.00 78.81 154 GLY A CA 1
ATOM 1198 C C . GLY A 1 154 ? -16.242 3.601 14.138 1.00 78.81 154 GLY A C 1
ATOM 1199 O O . GLY A 1 154 ? -16.043 4.156 13.062 1.00 78.81 154 GLY A O 1
ATOM 1200 N N . ALA A 1 155 ? -16.688 4.257 15.214 1.00 83.75 155 ALA A N 1
ATOM 1201 C CA . ALA A 1 155 ? -16.925 5.700 15.220 1.00 83.75 155 ALA A CA 1
ATOM 1202 C C . ALA A 1 155 ? -15.638 6.523 15.390 1.00 83.75 155 ALA A C 1
ATOM 1204 O O . ALA A 1 155 ? -15.597 7.683 14.982 1.00 83.75 155 ALA A O 1
ATOM 1205 N N . GLN A 1 156 ? -14.591 5.932 15.971 1.00 92.25 156 GLN A N 1
ATOM 1206 C CA . GLN A 1 156 ? -13.329 6.614 16.228 1.00 92.25 156 GLN A CA 1
ATOM 1207 C C . GLN A 1 156 ? -12.146 5.804 15.694 1.00 92.25 156 GLN A C 1
ATOM 1209 O O . GLN A 1 156 ? -12.098 4.581 15.817 1.00 92.25 156 GLN A O 1
ATOM 1214 N N . GLU A 1 157 ? -11.187 6.517 15.106 1.00 95.81 157 GLU A N 1
ATOM 1215 C CA . GLU A 1 157 ? -9.925 5.967 14.621 1.00 95.81 157 GLU A CA 1
ATOM 1216 C C . GLU A 1 157 ? -8.785 6.285 15.592 1.00 95.81 157 GLU A C 1
ATOM 1218 O O . GLU A 1 157 ? -8.682 7.397 16.115 1.00 95.81 157 GLU A O 1
ATOM 1223 N N . GLU A 1 158 ? -7.893 5.320 15.785 1.00 95.88 158 GLU A N 1
ATOM 1224 C CA . GLU A 1 158 ? -6.640 5.477 16.519 1.00 95.88 158 GLU A CA 1
ATOM 1225 C C . GLU A 1 158 ? -5.509 4.829 15.719 1.00 95.88 158 GLU A C 1
ATOM 1227 O O . GLU A 1 158 ? -5.626 3.683 15.292 1.00 95.88 158 GLU A O 1
ATOM 1232 N N . VAL A 1 159 ? -4.401 5.539 15.512 1.00 97.31 159 VAL A N 1
ATOM 1233 C CA . VAL A 1 159 ? -3.210 4.942 14.894 1.00 97.31 159 VAL A CA 1
ATOM 1234 C C . VAL A 1 159 ? -2.553 4.022 15.920 1.00 97.31 159 VAL A C 1
ATOM 1236 O O . VAL A 1 159 ? -2.114 4.480 16.974 1.00 97.31 159 VAL A O 1
ATOM 1239 N N . VAL A 1 160 ? -2.522 2.722 15.622 1.00 97.56 160 VAL A N 1
ATOM 1240 C CA . VAL A 1 160 ? -1.933 1.697 16.497 1.00 97.56 160 VAL A CA 1
ATOM 1241 C C . VAL A 1 160 ? -0.470 1.453 16.140 1.00 97.56 160 VAL A C 1
ATOM 1243 O O . VAL A 1 160 ? 0.341 1.223 17.036 1.00 97.56 160 VAL A O 1
ATOM 1246 N N . LEU A 1 161 ? -0.136 1.508 14.850 1.00 97.12 161 LEU A N 1
ATOM 1247 C CA . LEU A 1 161 ? 1.219 1.304 14.348 1.00 97.12 161 LEU A CA 1
ATOM 1248 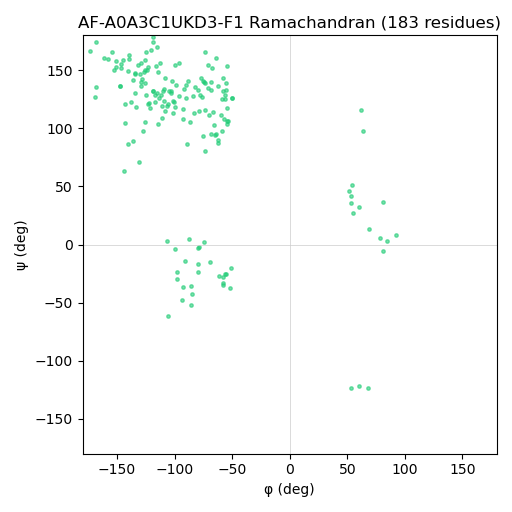C C . LEU A 1 161 ? 1.462 2.156 13.101 1.00 97.12 161 LEU A C 1
ATOM 1250 O O . LEU A 1 161 ? 0.603 2.199 12.218 1.00 97.12 161 LEU A O 1
ATOM 1254 N N . ASP A 1 162 ? 2.631 2.790 13.041 1.00 97.56 162 ASP A N 1
ATOM 1255 C CA . ASP A 1 162 ? 3.149 3.494 11.867 1.00 97.56 162 ASP A CA 1
ATOM 1256 C C . ASP A 1 162 ? 4.258 2.652 11.226 1.00 97.56 162 ASP A C 1
ATOM 1258 O O . ASP A 1 162 ? 5.131 2.114 11.920 1.00 97.56 162 ASP A O 1
ATOM 1262 N N . GLU A 1 163 ? 4.185 2.474 9.911 1.00 97.19 163 GLU A N 1
ATOM 1263 C CA . GLU A 1 163 ? 5.073 1.593 9.162 1.00 97.19 163 GLU A CA 1
ATOM 1264 C C . GLU A 1 163 ? 5.546 2.267 7.874 1.00 97.19 163 GLU A C 1
ATOM 1266 O O . GLU A 1 163 ? 4.793 2.924 7.154 1.00 97.19 163 GLU A O 1
ATOM 1271 N N . MET A 1 164 ? 6.810 2.039 7.540 1.00 98.31 164 MET A N 1
ATOM 1272 C CA . MET A 1 164 ? 7.375 2.363 6.239 1.00 98.31 164 MET A CA 1
ATOM 1273 C C . MET A 1 164 ? 7.440 1.092 5.404 1.00 98.31 164 MET A C 1
ATOM 1275 O O . MET A 1 164 ? 8.100 0.132 5.798 1.00 98.31 164 MET A O 1
ATOM 1279 N N . LEU A 1 165 ? 6.800 1.100 4.238 1.00 98.44 165 LEU A N 1
ATOM 1280 C CA . LEU A 1 165 ? 6.943 0.061 3.224 1.00 98.44 165 LEU A CA 1
ATOM 1281 C C . LEU A 1 165 ? 7.870 0.569 2.124 1.00 98.44 165 LEU A C 1
ATOM 1283 O O . LEU A 1 165 ? 7.586 1.590 1.497 1.00 98.44 165 LEU A O 1
ATOM 1287 N N . THR A 1 166 ? 8.941 -0.167 1.850 1.00 98.62 166 THR A N 1
ATOM 1288 C CA . THR A 1 166 ? 9.813 0.050 0.695 1.00 98.62 166 THR A CA 1
ATOM 1289 C C . THR A 1 166 ? 9.631 -1.075 -0.312 1.00 98.62 166 THR A C 1
ATOM 1291 O O . THR A 1 166 ? 9.836 -2.246 0.006 1.00 98.62 166 THR A O 1
ATOM 1294 N N . VAL A 1 167 ? 9.281 -0.709 -1.544 1.00 98.62 167 VAL A N 1
ATOM 1295 C CA . VAL A 1 167 ? 9.171 -1.630 -2.678 1.00 98.62 167 VAL A CA 1
ATOM 1296 C C . VAL A 1 167 ? 10.274 -1.313 -3.669 1.00 98.62 167 VAL A C 1
ATOM 1298 O O . VAL A 1 167 ? 10.429 -0.158 -4.073 1.00 98.62 167 VAL A O 1
ATOM 1301 N N . LYS A 1 168 ? 11.033 -2.330 -4.078 1.00 97.88 168 LYS A N 1
ATOM 1302 C CA . LYS A 1 168 ? 12.093 -2.190 -5.085 1.00 97.88 168 LYS A CA 1
ATOM 1303 C C . LYS A 1 168 ? 11.928 -3.242 -6.159 1.00 97.88 168 LYS A C 1
ATOM 1305 O O . LYS A 1 168 ? 11.693 -4.400 -5.843 1.00 97.88 168 LYS A O 1
ATOM 1310 N N . VAL A 1 169 ? 12.088 -2.851 -7.412 1.00 96.81 169 VAL A N 1
ATOM 1311 C CA . VAL A 1 169 ? 11.995 -3.730 -8.572 1.00 96.81 169 VAL A CA 1
ATOM 1312 C C . VAL A 1 169 ? 13.275 -3.607 -9.377 1.00 96.81 169 VAL A C 1
ATOM 1314 O O . VAL A 1 169 ? 13.694 -2.506 -9.733 1.00 96.81 169 VAL A O 1
ATOM 1317 N N . ARG A 1 170 ? 13.879 -4.753 -9.679 1.00 94.06 170 ARG A N 1
ATOM 1318 C CA . ARG A 1 170 ? 15.004 -4.861 -10.610 1.00 94.06 170 ARG A CA 1
ATOM 1319 C C . ARG A 1 170 ? 14.801 -6.011 -11.573 1.00 94.06 170 ARG A C 1
ATOM 1321 O O . ARG A 1 170 ? 14.242 -7.046 -11.202 1.00 94.06 170 ARG A O 1
ATOM 1328 N N . GLN A 1 171 ? 15.303 -5.851 -12.789 1.00 89.25 171 GLN A N 1
ATOM 1329 C CA . GLN A 1 171 ? 15.383 -6.949 -13.739 1.00 89.25 171 GLN A CA 1
ATOM 1330 C C . GLN A 1 171 ? 16.517 -7.902 -13.341 1.00 89.25 171 GLN A C 1
ATOM 1332 O O . GLN A 1 171 ? 17.589 -7.486 -12.898 1.00 89.25 171 GLN A O 1
ATOM 1337 N N . SER A 1 172 ? 16.266 -9.200 -13.474 1.00 88.69 172 SER A N 1
ATOM 1338 C CA . SER A 1 172 ? 17.222 -10.266 -13.199 1.00 88.69 172 SER A CA 1
ATOM 1339 C C . SER A 1 172 ? 17.064 -11.350 -14.263 1.00 88.69 172 SER A C 1
ATOM 1341 O O . SER A 1 172 ? 16.314 -12.305 -14.080 1.00 88.69 172 SER A O 1
ATOM 1343 N N . GLY A 1 173 ? 17.757 -11.185 -15.393 1.00 87.75 173 GLY A N 1
ATOM 1344 C CA . GLY A 1 173 ? 17.586 -12.040 -16.569 1.00 87.75 173 GLY A CA 1
ATOM 1345 C C . GLY A 1 173 ? 16.214 -11.845 -17.220 1.00 87.75 173 GLY A C 1
ATOM 1346 O O . GLY A 1 173 ? 15.852 -10.726 -17.582 1.00 87.75 173 GLY A O 1
ATOM 1347 N N . ASP A 1 174 ? 15.460 -12.935 -17.353 1.00 87.88 174 ASP A N 1
ATOM 1348 C CA . ASP A 1 174 ? 14.094 -12.976 -17.899 1.00 87.88 174 ASP A CA 1
ATOM 1349 C C . ASP A 1 174 ? 13.000 -12.722 -16.845 1.00 87.88 174 ASP A C 1
ATOM 1351 O O . ASP A 1 174 ? 11.812 -12.826 -17.140 1.00 87.88 174 ASP A O 1
ATOM 1355 N N . SER A 1 175 ? 13.402 -12.405 -15.613 1.00 90.06 175 SER A N 1
ATOM 1356 C CA . SER A 1 175 ? 12.531 -12.278 -14.447 1.00 90.06 175 SER A CA 1
ATOM 1357 C C . SER A 1 175 ? 12.687 -10.914 -13.772 1.00 90.06 175 SER A C 1
ATOM 1359 O O . SER A 1 175 ? 13.666 -10.196 -13.989 1.00 90.06 175 SER A O 1
ATOM 1361 N N . TYR A 1 176 ? 11.748 -10.578 -12.886 1.00 91.62 176 TYR A N 1
ATOM 1362 C CA . TYR A 1 176 ? 11.878 -9.442 -11.973 1.00 91.62 176 TYR A CA 1
ATOM 1363 C C . TYR A 1 176 ? 12.091 -9.928 -10.547 1.00 91.62 176 TYR A C 1
ATOM 1365 O O . TYR A 1 176 ? 11.484 -10.908 -10.113 1.00 91.62 176 TYR A O 1
ATOM 1373 N N . LEU A 1 177 ? 12.917 -9.203 -9.803 1.00 95.50 177 LEU A N 1
ATOM 1374 C CA . LEU A 1 177 ? 13.022 -9.341 -8.358 1.00 95.50 177 LEU A CA 1
ATOM 1375 C C . LEU A 1 177 ? 12.335 -8.143 -7.718 1.00 95.50 177 LEU A C 1
ATOM 1377 O O . LEU A 1 177 ? 12.705 -7.000 -7.994 1.00 95.50 177 LEU A O 1
ATOM 1381 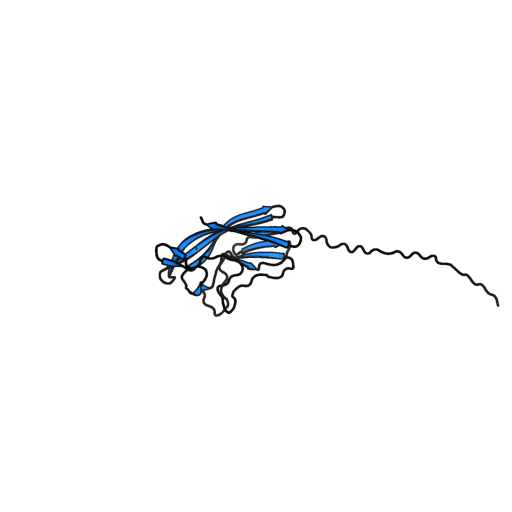N N . VAL A 1 178 ? 11.324 -8.432 -6.898 1.00 96.94 178 VAL A N 1
ATOM 1382 C CA . VAL A 1 178 ? 10.541 -7.441 -6.161 1.00 96.94 178 VAL A CA 1
ATOM 1383 C C . VAL A 1 178 ? 10.860 -7.587 -4.678 1.00 96.94 178 VAL A C 1
ATOM 1385 O O . VAL A 1 178 ? 10.453 -8.565 -4.054 1.00 96.94 178 VAL A O 1
ATOM 1388 N N . ASP A 1 179 ? 11.585 -6.623 -4.118 1.00 97.62 179 ASP A N 1
ATOM 1389 C CA . ASP A 1 179 ? 11.797 -6.533 -2.675 1.00 97.62 179 ASP A CA 1
ATOM 1390 C C . ASP A 1 179 ? 10.576 -5.855 -2.033 1.00 97.62 179 ASP A C 1
ATOM 1392 O O . ASP A 1 179 ? 10.111 -4.826 -2.530 1.00 97.62 179 ASP A O 1
ATOM 1396 N N . TYR A 1 180 ? 10.089 -6.409 -0.921 1.00 97.69 180 TYR A N 1
ATOM 1397 C CA . TYR A 1 180 ? 8.993 -5.870 -0.110 1.00 97.69 180 TYR A CA 1
ATOM 1398 C C . TYR A 1 180 ? 9.467 -5.782 1.344 1.00 97.69 180 TYR A C 1
ATOM 1400 O O . TYR A 1 180 ? 9.489 -6.785 2.056 1.00 97.69 180 TYR A O 1
ATOM 1408 N N . ASP A 1 181 ? 9.911 -4.598 1.757 1.00 97.75 181 ASP A N 1
ATOM 1409 C CA . ASP A 1 181 ? 10.540 -4.369 3.059 1.00 97.75 181 ASP A CA 1
ATOM 1410 C C . ASP A 1 181 ? 9.660 -3.473 3.930 1.00 97.75 181 ASP A C 1
ATOM 1412 O O . ASP A 1 181 ? 9.263 -2.387 3.508 1.00 97.75 181 ASP A O 1
ATOM 1416 N N . THR A 1 182 ? 9.342 -3.934 5.137 1.00 96.56 182 THR A N 1
ATOM 1417 C CA . THR A 1 182 ? 8.494 -3.215 6.091 1.00 96.56 182 THR A CA 1
ATOM 1418 C C . THR A 1 182 ? 9.284 -2.867 7.341 1.00 96.56 182 THR A C 1
ATOM 1420 O O . THR A 1 182 ? 9.847 -3.754 7.989 1.00 96.56 182 THR A O 1
ATOM 1423 N N . ARG A 1 183 ? 9.254 -1.596 7.741 1.00 97.12 183 ARG A N 1
ATOM 1424 C CA . ARG A 1 183 ? 9.863 -1.108 8.979 1.00 97.12 183 ARG A CA 1
ATOM 1425 C C . ARG A 1 183 ? 8.822 -0.424 9.854 1.00 97.12 183 ARG A C 1
ATOM 1427 O O . ARG A 1 183 ? 8.267 0.592 9.457 1.00 97.12 183 ARG A O 1
ATOM 1434 N N . GLN A 1 184 ? 8.637 -0.935 11.064 1.00 93.69 184 GLN A N 1
ATOM 1435 C CA . GLN A 1 184 ? 7.848 -0.290 12.115 1.00 93.69 184 GLN A CA 1
ATOM 1436 C C . GLN A 1 184 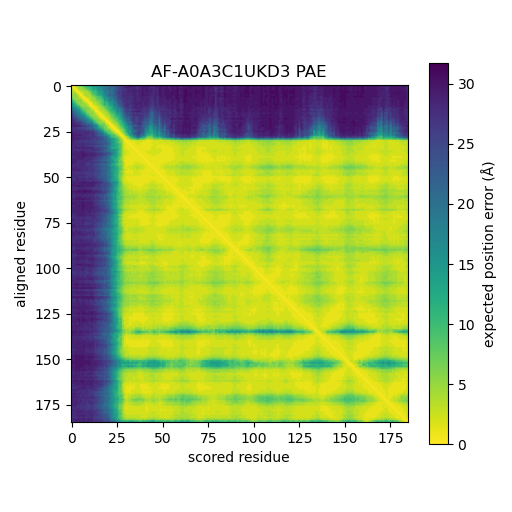? 8.619 0.909 12.686 1.00 93.69 184 GLN A C 1
ATOM 1438 O O . GLN A 1 184 ? 9.842 0.816 12.867 1.00 93.69 184 GLN A O 1
ATOM 1443 N N . THR A 1 185 ? 7.933 2.024 12.940 1.00 82.31 185 THR A N 1
ATOM 1444 C CA . THR A 1 185 ? 8.546 3.277 13.425 1.00 82.31 185 THR A CA 1
ATOM 1445 C C . THR A 1 185 ? 7.943 3.786 14.718 1.00 82.31 185 THR A C 1
ATOM 1447 O O . THR A 1 185 ? 6.728 3.582 14.924 1.00 82.31 185 THR A O 1
#

Nearest PDB structures (foldseek):
  3gzr-assembly1_B  TM=5.071E-01  e=1.141E-01  Caulobacter vibrioides
  5ig4-assembly1_F  TM=6.198E-01  e=4.558E-01  Nematostella vectensis
  2rfr-assembly1_A  TM=6.647E-01  e=7.764E-01  Novosphingobium aromaticivorans DSM 12444
  5bka-assembly2_F  TM=6.669E-01  e=1.552E+00  Streptomyces coelicolor A3(2)
  5bka-assembly1_B  TM=6.733E-01  e=4.269E+00  Streptomyces coelicolor A3(2)

Sequence (185 aa):
MKTILTVFRLLGCWLLIACASAMPVLDAGTLSLLESPKTIEIRDGDQVMLVYHKTPVPQPEGQDPVYARSGFIHPLKSPSGGVVTSIHADDHIHHMGLWHAWVKTEHKGRHFDFWNLGGKTGKVRFVRTISSFSESGLVGFTVQQEQVGMTEKGAQEEVVLDEMLTVKVRQSGDSYLVDYDTRQT

Foldseek 3Di:
DDDDDDDDDDDDDPPPPPPPPPDPPPDFFQWDWDDDCFWIFTARVVQGQKIAGQAWDAFDPPDDRLLTAHGAIPQHAWLVNHGPFDACDVVQNNDGGGHDWDAQDDDPNDTAGQSDSVQLFWHKHWDAWDDWDRDDQKTKTKTKMFTWTAPPSRPDIDGRWIKIWIWMWGDDPSTIDIDTDIDTD

Radius of gyration: 27.98 Å; Cα contacts (8 Å, |Δi|>4): 392; chains: 1; bounding box: 52×44×118 Å

Secondary structure (DSSP, 8-state):
------------------------------EEEEE-SSEEEEEETTEEEEEEE-SPBPPPTTS-GGG-B-SEEEEEB-TTS-B---EEETTEEEEESB-----SEEETTEEE-SS-GGGTSEEEEEEEEEEEEEETTEEEEEEEEEEEEEEGGGTEEEEEEEEEEEEEEEEETTEEEEEEEEEE-